Protein AF-A0A7J6AT06-F1 (afdb_monomer_lite)

Radius of gyration: 35.75 Å; chains: 1; bounding box: 72×93×118 Å

Organism: Ameiurus melas (NCBI:txid219545)

Sequence (332 aa):
MMDGKRSDSPEPSCVSMKSDRSMEHPNHFRDGASLFVHRPQKKKSNIIRNQLDSIFKELEHKVITLIRNELKRFRKLLSPDYPACTEREVQDEEDLHSVREGALKITLHVLKNMNHTDLANTLHNKLASVYQTELKSSLREKFKRIKEGISQHGSSALLNEIYTELYITEGWSGDVNTEHEVRQIETASRRPATQETPIKCNKLFKDKSIRRVLTKGVAGIGKTVSVQKFILDWAEGKANQDVTFMFPLPFRELNLTKQRNLSLMELLRHFFPEMRKLELLDCDSYTVVLIFDGLDECRLPLNFQKNERLCDVTESASVDVLLTNLIKGNLL

Secondary structure (DSSP, 8-state):
---------------------------------------SHHHHHHHHHHHHHHHHHHHHHHHHHHHHHHHHHHHHHHSTT--TT----S---GGGHHHHHHHHHHHHHHHHHTT-HHHHHHHHHHHHHHHHHHHHHHHHHHHSEEE-SSSTTPPEEEHHHHPPPP-EEPPP--S---S-HHHHHHHHHTS-GGG--EE-GGGTTSSTT---------TTSSHHHHHHHHHHHHHTTSS-TT-SEEEEEEHHHHTTSTTSEE-HHHHHHHH-GGGGGGGGS-GGG--EEEEEE-GGG--S---TTTSPP---TTS-EEHHHHHHHHHHTS--

Foldseek 3Di:
DDDDDDDDDDDDDDDDDDDDDDDDDDDDDDDDDDDDDDDPPVVVVVVVVVVVVVVVVVVVVVLCVLLVVLVVVLVLLLDPPRDLPDDPPPDPPPVCLVSNLVSLVVVLVVCVVVVNNVSSVSSQVSVLVSLLLVQLVVLLVVLQWDFDDDDPPGDIDGLVVPDDFAFDWDDDDPDPDPDDQVVVCVVVVPDDPVVTDTDGLLCQCVDVVDPDDDDDDDPPSCPVSSVSVNSNCCSVVNGDVLASEEAEDELVVLVVQQVFWFFLLRVSCVRCVSCVNVVSHDPVPGRYHYHYPDPVSHPAPLPLPPQDADQDSHDTGGSSNVVSNVVVVSPD

pLDDT: mean 77.28, std 18.93, range [30.61, 96.44]

Structure (mmCIF, N/CA/C/O backbone):
data_AF-A0A7J6AT06-F1
#
_entry.id   AF-A0A7J6AT06-F1
#
loop_
_atom_site.group_PDB
_atom_site.id
_atom_site.type_symbol
_atom_site.label_atom_id
_atom_site.label_alt_id
_atom_site.label_comp_id
_atom_site.label_asym_id
_atom_site.label_entity_id
_atom_site.label_seq_id
_atom_site.pdbx_PDB_ins_code
_atom_site.Cartn_x
_atom_site.Cartn_y
_atom_site.Cartn_z
_atom_site.occupancy
_atom_site.B_iso_or_equiv
_atom_site.auth_seq_id
_atom_site.auth_comp_id
_atom_site.auth_asym_id
_atom_site.auth_atom_id
_atom_site.pdbx_PDB_model_num
ATOM 1 N N . MET A 1 1 ? -17.666 -68.487 8.911 1.00 35.94 1 MET A N 1
ATOM 2 C CA . MET A 1 1 ? -17.494 -69.581 9.886 1.00 35.94 1 MET A CA 1
ATOM 3 C C . MET A 1 1 ? -17.307 -68.958 11.259 1.00 35.94 1 MET A C 1
ATOM 5 O O . MET A 1 1 ? -16.346 -68.222 11.398 1.00 35.94 1 MET A O 1
ATOM 9 N N . MET A 1 2 ? -18.267 -69.237 12.157 1.00 39.09 2 MET A N 1
ATOM 10 C CA . MET A 1 2 ? -18.217 -69.340 13.634 1.00 39.09 2 MET A CA 1
ATOM 11 C C . MET A 1 2 ? -17.590 -68.218 14.488 1.00 39.09 2 MET A C 1
ATOM 13 O O . MET A 1 2 ? -16.538 -67.701 14.153 1.00 39.09 2 MET A O 1
ATOM 17 N N . ASP A 1 3 ? -18.029 -67.930 15.715 1.00 36.19 3 ASP A N 1
ATOM 18 C CA . ASP A 1 3 ? -19.329 -67.917 16.412 1.00 36.19 3 ASP A CA 1
ATOM 19 C C . ASP A 1 3 ? -19.060 -67.431 17.857 1.00 36.19 3 ASP A C 1
ATOM 21 O O . ASP A 1 3 ? -17.998 -67.721 18.407 1.00 36.19 3 ASP A O 1
ATOM 25 N N . GLY A 1 4 ? -20.063 -66.809 18.491 1.00 36.72 4 GLY A N 1
ATOM 26 C CA . GLY A 1 4 ? -20.259 -66.766 19.957 1.00 36.72 4 GLY A CA 1
ATOM 27 C C . GLY A 1 4 ? -19.621 -65.610 20.757 1.00 36.72 4 GLY A C 1
ATOM 28 O O . GLY A 1 4 ? -18.517 -65.172 20.474 1.00 36.72 4 GLY A O 1
ATOM 29 N N . LYS A 1 5 ? -20.223 -65.086 21.837 1.00 40.94 5 LYS A N 1
ATOM 30 C CA . LYS A 1 5 ? -21.561 -65.235 22.456 1.00 40.94 5 LYS A CA 1
ATOM 31 C C . LYS A 1 5 ? -21.692 -64.163 23.572 1.00 40.94 5 LYS A C 1
ATOM 33 O O . LYS A 1 5 ? -20.693 -63.805 24.186 1.00 40.94 5 LYS A O 1
ATOM 38 N N . ARG A 1 6 ? -22.915 -63.671 23.829 1.00 39.53 6 ARG A N 1
ATOM 39 C CA . ARG A 1 6 ? -23.333 -62.775 24.945 1.00 39.53 6 ARG A CA 1
ATOM 40 C C . ARG A 1 6 ? -23.583 -63.531 26.265 1.00 39.53 6 ARG A C 1
ATOM 42 O O . ARG A 1 6 ? -23.924 -64.707 26.179 1.00 39.53 6 ARG A O 1
ATOM 49 N N . SER A 1 7 ? -23.574 -62.805 27.400 1.00 39.62 7 SER A N 1
ATOM 50 C CA . SER A 1 7 ? -24.658 -62.684 28.432 1.00 39.62 7 SER A CA 1
ATOM 51 C C . SER A 1 7 ? -24.082 -62.079 29.734 1.00 39.62 7 SER A C 1
ATOM 53 O O . SER A 1 7 ? -23.073 -62.580 30.219 1.00 39.62 7 SER A O 1
ATOM 55 N N . ASP A 1 8 ? -24.494 -60.890 30.181 1.00 38.06 8 ASP A N 1
ATOM 56 C CA . ASP A 1 8 ? -25.658 -60.514 31.025 1.00 38.06 8 ASP A CA 1
ATOM 57 C C . ASP A 1 8 ? -25.498 -60.737 32.547 1.00 38.06 8 ASP A C 1
ATOM 59 O O . ASP A 1 8 ? -25.200 -61.822 33.039 1.00 38.06 8 ASP A O 1
ATOM 63 N N . SER A 1 9 ? -25.709 -59.631 33.263 1.00 45.41 9 SER A N 1
ATOM 64 C CA . SER A 1 9 ? -25.700 -59.384 34.710 1.00 45.41 9 SER A CA 1
ATOM 65 C C . SER A 1 9 ? -26.996 -59.825 35.417 1.00 45.41 9 SER A C 1
ATOM 67 O O . SER A 1 9 ? -28.052 -59.761 34.790 1.00 45.41 9 SER A O 1
ATOM 69 N N . PRO A 1 10 ? -26.978 -60.170 36.723 1.00 46.84 10 PRO A N 1
ATOM 70 C CA . PRO A 1 10 ? -28.199 -60.420 37.487 1.00 46.84 10 PRO A CA 1
ATOM 71 C C . PRO A 1 10 ? -28.626 -59.232 38.374 1.00 46.84 10 PRO A C 1
ATOM 73 O O . PRO A 1 10 ? -27.799 -58.530 38.956 1.00 46.84 10 PRO A O 1
ATOM 76 N N . GLU A 1 11 ? -29.944 -59.064 38.491 1.00 39.25 11 GLU A N 1
ATOM 77 C CA . GLU A 1 11 ? -30.681 -58.145 39.377 1.00 39.25 11 GLU A CA 1
ATOM 78 C C . GLU A 1 11 ? -31.349 -58.945 40.548 1.00 39.25 11 GLU A C 1
ATOM 80 O O . GLU A 1 11 ? -31.113 -60.151 40.647 1.00 39.25 11 GLU A O 1
ATOM 85 N N . PRO A 1 12 ? -32.093 -58.340 41.504 1.00 46.75 12 PRO A N 1
ATOM 86 C CA . PRO A 1 12 ? -31.871 -58.481 42.948 1.00 46.75 12 PRO A CA 1
ATOM 87 C C . PRO A 1 12 ? -32.851 -59.429 43.676 1.00 46.75 12 PRO A C 1
ATOM 89 O O . PRO A 1 12 ? -33.927 -59.745 43.176 1.00 46.75 12 PRO A O 1
ATOM 92 N N . SER A 1 13 ? -32.528 -59.823 44.919 1.00 39.94 13 SER A N 1
ATOM 93 C CA . SER A 1 13 ? -33.450 -60.572 45.792 1.00 39.94 13 SER A CA 1
ATOM 94 C C . SER A 1 13 ? -33.992 -59.718 46.943 1.00 39.94 13 SER A C 1
ATOM 96 O O . SER A 1 13 ? -33.249 -59.301 47.833 1.00 39.94 13 SER A O 1
ATOM 98 N N . CYS A 1 14 ? -35.309 -59.521 46.955 1.00 36.59 14 CYS A N 1
ATOM 99 C CA . CYS A 1 14 ? -36.082 -59.044 48.096 1.00 36.59 14 CYS A CA 1
ATOM 100 C C . CYS A 1 14 ? -36.412 -60.212 49.036 1.00 36.59 14 CYS A C 1
ATOM 102 O O . CYS A 1 14 ? -36.985 -61.197 48.577 1.00 36.59 14 CYS A O 1
ATOM 104 N N . VAL A 1 15 ? -36.173 -60.074 50.345 1.00 37.75 15 VAL A N 1
ATOM 105 C CA . VAL A 1 15 ? -36.921 -60.829 51.367 1.00 37.75 15 VAL A CA 1
ATOM 106 C C . VAL A 1 15 ? -37.147 -59.945 52.598 1.00 37.75 15 VAL A C 1
ATOM 108 O O . VAL A 1 15 ? -36.206 -59.432 53.198 1.00 37.75 15 VAL A O 1
ATOM 111 N N . SER A 1 16 ? -38.419 -59.763 52.952 1.00 40.28 16 SER A N 1
ATOM 112 C CA . SER A 1 16 ? -38.902 -59.130 54.181 1.00 40.28 16 SER A CA 1
ATOM 113 C C . SER A 1 16 ? -38.943 -60.129 55.341 1.00 40.28 16 SER A C 1
ATOM 115 O O . SER A 1 16 ? -39.427 -61.242 55.156 1.00 40.28 16 SER A O 1
ATOM 117 N N . MET A 1 17 ? -38.590 -59.703 56.558 1.00 36.22 17 MET A N 1
ATOM 118 C CA . MET A 1 17 ? -39.076 -60.317 57.802 1.00 36.22 17 MET A CA 1
ATOM 119 C C . MET A 1 17 ? -39.365 -59.233 58.851 1.00 36.22 17 MET A C 1
ATOM 121 O O . MET A 1 17 ? -38.553 -58.342 59.081 1.00 36.22 17 MET A O 1
ATOM 125 N N . LYS A 1 18 ? -40.563 -59.307 59.443 1.00 37.84 18 LYS A N 1
ATOM 126 C CA . LYS A 1 18 ? -41.070 -58.464 60.537 1.00 37.84 18 LYS A CA 1
ATOM 127 C C . LYS A 1 18 ? -40.554 -58.957 61.895 1.00 37.84 18 LYS A C 1
ATOM 129 O O . LYS A 1 18 ? -40.443 -60.166 62.079 1.00 37.84 18 LYS A O 1
ATOM 134 N N . SER A 1 19 ? -40.432 -58.061 62.877 1.00 44.78 19 SER A N 1
ATOM 135 C CA . SER A 1 19 ? -40.688 -58.400 64.288 1.00 44.78 19 SER A CA 1
ATOM 136 C C . SER A 1 19 ? -41.053 -57.158 65.110 1.00 44.78 19 SER A C 1
ATOM 138 O O . SER A 1 19 ? -40.274 -56.209 65.173 1.00 44.78 19 SER A O 1
ATOM 140 N N . ASP A 1 20 ? -42.224 -57.204 65.748 1.00 43.41 20 ASP A N 1
ATOM 141 C CA . ASP A 1 20 ? -42.763 -56.219 66.693 1.00 43.41 20 ASP A CA 1
ATOM 142 C C . ASP A 1 20 ? -42.328 -56.528 68.139 1.00 43.41 20 ASP A C 1
ATOM 144 O O . ASP A 1 20 ? -42.335 -57.697 68.529 1.00 43.41 20 ASP A O 1
ATOM 148 N N . ARG A 1 21 ? -42.012 -55.481 68.925 1.00 38.31 21 ARG A N 1
ATOM 149 C CA . ARG A 1 21 ? -41.969 -55.344 70.414 1.00 38.31 21 ARG A CA 1
ATOM 150 C C . ARG A 1 21 ? -40.918 -54.272 70.746 1.00 38.31 21 ARG A C 1
ATOM 152 O O . ARG A 1 21 ? -39.840 -54.313 70.181 1.00 38.31 21 ARG A O 1
ATOM 159 N N . SER A 1 22 ? -41.071 -53.306 71.643 1.00 42.41 22 SER A N 1
ATOM 160 C CA . SER A 1 22 ? -42.076 -52.920 72.634 1.00 42.41 22 SER A CA 1
ATOM 161 C C . SER A 1 22 ? -41.753 -51.461 73.014 1.00 42.41 22 SER A C 1
ATOM 163 O O . SER A 1 22 ? -40.594 -51.057 72.949 1.00 42.41 22 SER A O 1
ATOM 165 N N . MET A 1 23 ? -42.764 -50.681 73.388 1.00 38.62 23 MET A N 1
ATOM 166 C CA . MET A 1 23 ? -42.655 -49.287 73.843 1.00 38.62 23 MET A CA 1
ATOM 167 C C . MET A 1 23 ? -41.947 -49.159 75.201 1.00 38.62 23 MET A C 1
ATOM 169 O O . MET A 1 23 ? -42.265 -49.929 76.100 1.00 38.62 23 MET A O 1
ATOM 173 N N . GLU A 1 24 ? -41.121 -48.119 75.371 1.00 39.97 24 GLU A N 1
ATOM 174 C CA . GLU A 1 24 ? -40.992 -47.348 76.622 1.00 39.97 24 GLU A CA 1
ATOM 175 C C . GLU A 1 24 ? -40.418 -45.937 76.338 1.00 39.97 24 GLU A C 1
ATOM 177 O O . GLU A 1 24 ? -39.466 -45.775 75.574 1.00 39.97 24 GLU A O 1
ATOM 182 N N . HIS A 1 25 ? -41.065 -44.904 76.898 1.00 43.62 25 HIS A N 1
ATOM 183 C CA . HIS A 1 25 ? -40.711 -43.475 76.795 1.00 43.62 25 HIS A CA 1
ATOM 184 C C . HIS A 1 25 ? -39.786 -43.029 77.970 1.00 43.62 25 HIS A C 1
ATOM 186 O O . HIS A 1 25 ? -39.298 -43.873 78.710 1.00 43.62 25 HIS A O 1
ATOM 192 N N . PRO A 1 26 ? -39.494 -41.727 78.176 1.00 46.03 26 PRO A N 1
ATOM 193 C CA . PRO A 1 26 ? -38.252 -41.065 77.787 1.00 46.03 26 PRO A CA 1
ATOM 194 C C . PRO A 1 26 ? -37.414 -40.607 79.000 1.00 46.03 26 PRO A C 1
ATOM 196 O O . PRO A 1 26 ? -37.945 -40.057 79.960 1.00 46.03 26 PRO A O 1
ATOM 199 N N . ASN A 1 27 ? -36.084 -40.686 78.926 1.00 34.28 27 ASN A N 1
ATOM 200 C CA . ASN A 1 27 ? -35.229 -40.053 79.937 1.00 34.28 27 ASN A CA 1
ATOM 201 C C . ASN A 1 27 ? -34.742 -38.683 79.453 1.00 34.28 27 ASN A C 1
ATOM 203 O O . ASN A 1 27 ? -33.843 -38.572 78.621 1.00 34.28 27 ASN A O 1
ATOM 207 N N . HIS A 1 28 ? -35.345 -37.630 80.004 1.00 44.84 28 HIS A N 1
ATOM 208 C CA . HIS A 1 28 ? -34.796 -36.278 79.992 1.00 44.84 28 HIS A CA 1
ATOM 209 C C . HIS A 1 28 ? -33.623 -36.200 80.979 1.00 44.84 28 HIS A C 1
ATOM 211 O O . HIS A 1 28 ? -33.847 -36.337 82.174 1.00 44.84 28 HIS A O 1
ATOM 217 N N . PHE A 1 29 ? -32.412 -35.889 80.507 1.00 30.61 29 PHE A N 1
ATOM 218 C CA . PHE A 1 29 ? -31.389 -35.191 81.296 1.00 30.61 29 PHE A CA 1
ATOM 219 C C . PHE A 1 29 ? -30.543 -34.283 80.391 1.00 30.61 29 PHE A C 1
ATOM 221 O O . PHE A 1 29 ? -30.324 -34.564 79.215 1.00 30.61 29 PHE A O 1
ATOM 228 N N . ARG A 1 30 ? -30.181 -33.131 80.954 1.00 39.44 30 ARG A N 1
ATOM 229 C CA . ARG A 1 30 ? -29.685 -31.904 80.318 1.00 39.44 30 ARG A CA 1
ATOM 230 C C . ARG A 1 30 ? -28.162 -31.904 80.112 1.00 39.44 30 ARG A C 1
ATOM 232 O O . ARG A 1 30 ? -27.437 -32.492 80.902 1.00 39.44 30 ARG A O 1
ATOM 239 N N . ASP A 1 31 ? -27.763 -31.108 79.118 1.00 39.81 31 ASP A N 1
ATOM 240 C CA . ASP A 1 31 ? -26.495 -30.392 78.894 1.00 39.81 31 ASP A CA 1
ATOM 241 C C . ASP A 1 31 ? -25.168 -31.156 78.725 1.00 39.81 31 ASP A C 1
ATOM 243 O O . ASP A 1 31 ? -24.509 -31.584 79.666 1.00 39.81 31 ASP A O 1
ATOM 247 N N . GLY A 1 32 ? -24.700 -31.143 77.472 1.00 30.80 32 GLY A N 1
ATOM 248 C CA . GLY A 1 32 ? -23.313 -31.350 77.069 1.00 30.80 32 GLY A CA 1
ATOM 249 C C . GLY A 1 32 ? -23.135 -30.905 75.615 1.00 30.80 32 GLY A C 1
ATOM 250 O O . GLY A 1 32 ? -23.623 -31.555 74.697 1.00 30.80 32 GLY A O 1
ATOM 251 N N . ALA A 1 33 ? -22.502 -29.750 75.414 1.00 46.53 33 ALA A N 1
ATOM 252 C CA . ALA A 1 33 ? -22.317 -29.091 74.124 1.00 46.53 33 ALA A CA 1
ATOM 253 C C . ALA A 1 33 ? -21.665 -29.996 73.057 1.00 46.53 33 ALA A C 1
ATOM 255 O O . ALA A 1 33 ? -20.610 -30.579 73.289 1.00 46.53 33 ALA A O 1
ATOM 256 N N . SER A 1 34 ? -22.240 -30.022 71.848 1.00 35.22 34 SER A N 1
ATOM 257 C CA . SER A 1 34 ? -21.590 -30.551 70.643 1.00 35.22 34 SER A CA 1
ATOM 258 C C . SER A 1 34 ? -21.801 -29.605 69.455 1.00 35.22 34 SER A C 1
ATOM 260 O O . SER A 1 34 ? -22.848 -29.556 68.814 1.00 35.22 34 SER A O 1
ATOM 262 N N . LEU A 1 35 ? -20.786 -28.759 69.287 1.00 37.94 35 LEU A N 1
ATOM 263 C CA . LEU A 1 35 ? -20.132 -28.309 68.057 1.00 37.94 35 LEU A CA 1
ATOM 264 C C . LEU A 1 35 ? -20.909 -28.394 66.724 1.00 37.94 35 LEU A C 1
ATOM 266 O O . LEU A 1 35 ? -21.023 -29.432 66.083 1.00 37.94 35 LEU A O 1
ATOM 270 N N . PHE A 1 36 ? -21.300 -27.201 66.266 1.00 46.91 36 PHE A N 1
ATOM 271 C CA . PHE A 1 36 ? -21.207 -26.686 64.895 1.00 46.91 36 PHE A CA 1
ATOM 272 C C . PHE A 1 36 ? -21.102 -27.697 63.741 1.00 46.91 36 PHE A C 1
ATOM 274 O O . PHE A 1 36 ? -20.010 -28.057 63.308 1.00 46.91 36 PHE A O 1
ATOM 281 N N . VAL A 1 37 ? -22.226 -27.920 63.060 1.00 45.53 37 VAL A N 1
ATOM 282 C CA . VAL A 1 37 ? -22.217 -28.146 61.608 1.00 45.53 37 VAL A CA 1
ATOM 283 C C . VAL A 1 37 ? -23.275 -27.260 60.966 1.00 45.53 37 VAL A C 1
ATOM 285 O O . VAL A 1 37 ? -24.388 -27.700 60.709 1.00 45.53 37 VAL A O 1
ATOM 288 N N . HIS A 1 38 ? -22.936 -26.001 60.666 1.00 46.91 38 HIS A N 1
ATOM 289 C CA . HIS A 1 38 ? -23.672 -25.211 59.672 1.00 46.91 38 HIS A CA 1
ATOM 290 C C . HIS A 1 38 ? -22.756 -24.256 58.873 1.00 46.91 38 HIS A C 1
ATOM 292 O O . HIS A 1 38 ? -22.337 -23.204 59.342 1.00 46.91 38 HIS A O 1
ATOM 298 N N . ARG A 1 39 ? -22.533 -24.649 57.606 1.00 55.19 39 ARG A N 1
ATOM 299 C CA . ARG A 1 39 ? -22.176 -23.864 56.398 1.00 55.19 39 ARG A CA 1
ATOM 300 C C . ARG A 1 39 ? -20.877 -23.022 56.374 1.00 55.19 39 ARG A C 1
ATOM 302 O O . ARG A 1 39 ? -20.923 -21.823 56.641 1.00 55.19 39 ARG A O 1
ATOM 309 N N . PRO A 1 40 ? -19.795 -23.547 55.757 1.00 49.38 40 PRO A N 1
ATOM 310 C CA . PRO A 1 40 ? -18.699 -22.727 55.220 1.00 49.38 40 PRO A CA 1
ATOM 311 C C . PRO A 1 40 ? -18.896 -22.294 53.749 1.00 49.38 40 PRO A C 1
ATOM 313 O O . PRO A 1 40 ? -18.324 -21.291 53.325 1.00 49.38 40 PRO A O 1
ATOM 316 N N . GLN A 1 41 ? -19.713 -22.997 52.950 1.00 52.44 41 GLN A N 1
ATOM 317 C CA . GLN A 1 41 ? -19.786 -22.747 51.496 1.00 52.44 41 GLN A CA 1
ATOM 318 C C . GLN A 1 41 ? -20.491 -21.431 51.105 1.00 52.44 41 GLN A C 1
ATOM 320 O O . GLN A 1 41 ? -19.993 -20.721 50.236 1.00 52.44 41 GLN A O 1
ATOM 325 N N . LYS A 1 42 ? -21.592 -21.042 51.773 1.00 52.66 42 LYS A N 1
ATOM 326 C CA . LYS A 1 42 ? -22.335 -19.803 51.438 1.00 52.66 42 LYS A CA 1
ATOM 327 C C . LYS A 1 42 ? -21.590 -18.504 51.790 1.00 52.66 42 LYS A C 1
ATOM 329 O O . LYS A 1 42 ? -21.816 -17.481 51.153 1.00 52.66 42 LYS A O 1
ATOM 334 N N . LYS A 1 43 ? -20.712 -18.516 52.803 1.00 54.31 43 LYS A N 1
ATOM 335 C CA . LYS A 1 43 ? -19.929 -17.325 53.190 1.00 54.31 43 LYS A CA 1
ATOM 336 C C . LYS A 1 43 ? -18.769 -17.074 52.225 1.00 54.31 43 LYS A C 1
ATOM 338 O O . LYS A 1 43 ? -18.620 -15.947 51.769 1.00 54.31 43 LYS A O 1
ATOM 343 N N . LYS A 1 44 ? -18.015 -18.115 51.838 1.00 56.25 44 LYS A N 1
ATOM 344 C CA . LYS A 1 44 ? -16.972 -17.995 50.800 1.00 56.25 44 LYS A CA 1
ATOM 345 C C . LYS A 1 44 ? -17.553 -17.556 49.451 1.00 56.25 44 LYS A C 1
ATOM 347 O O . LYS A 1 44 ? -16.980 -16.677 48.820 1.00 56.25 44 LYS A O 1
ATOM 352 N N . SER A 1 45 ? -18.713 -18.087 49.045 1.00 60.72 45 SER A N 1
ATOM 353 C CA . SER A 1 45 ? -19.351 -17.692 47.779 1.00 60.72 45 SER A CA 1
ATOM 354 C C . SER A 1 45 ? -19.793 -16.227 47.753 1.00 60.72 45 SER A C 1
ATOM 356 O O . SER A 1 45 ? -19.709 -15.587 46.713 1.00 60.72 45 SER A O 1
ATOM 358 N N . ASN A 1 46 ? -20.258 -15.685 48.884 1.00 63.75 46 ASN A N 1
ATOM 359 C CA . ASN A 1 46 ? -20.679 -14.285 48.966 1.00 63.75 46 ASN A CA 1
ATOM 360 C C . ASN A 1 46 ? -19.486 -13.321 48.992 1.00 63.75 46 ASN A C 1
ATOM 362 O O . ASN A 1 46 ? -19.574 -12.250 48.408 1.00 63.75 46 ASN A O 1
ATOM 366 N N . ILE A 1 47 ? -18.365 -13.707 49.610 1.00 67.81 47 ILE A N 1
ATOM 367 C CA . ILE A 1 47 ? -17.131 -12.905 49.598 1.00 67.81 47 ILE A CA 1
ATOM 368 C C . ILE A 1 47 ? -16.563 -12.822 48.176 1.00 67.81 47 ILE A C 1
ATOM 370 O O 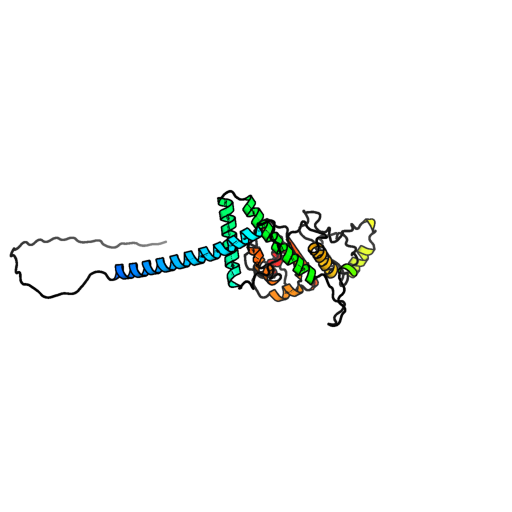. ILE A 1 47 ? -16.260 -11.729 47.712 1.00 67.81 47 ILE A O 1
ATOM 374 N N . ILE A 1 48 ? -16.504 -13.951 47.461 1.00 74.44 48 ILE A N 1
ATOM 375 C CA . ILE A 1 48 ? -16.047 -13.989 46.064 1.00 74.44 48 ILE A CA 1
ATOM 376 C C . ILE A 1 48 ? -16.986 -13.175 45.163 1.00 74.44 48 ILE A C 1
ATOM 378 O O . ILE A 1 48 ? -16.508 -12.420 44.325 1.00 74.44 48 ILE A O 1
ATOM 382 N N . ARG A 1 49 ? -18.311 -13.270 45.358 1.00 73.56 49 ARG A N 1
ATOM 383 C CA . ARG A 1 49 ? -19.296 -12.493 44.585 1.00 73.56 49 ARG A CA 1
ATOM 384 C C . ARG A 1 49 ? -19.161 -10.986 44.829 1.00 73.56 49 ARG A C 1
ATOM 386 O O . ARG A 1 49 ? -19.055 -10.238 43.871 1.00 73.56 49 ARG A O 1
ATOM 393 N N . ASN A 1 50 ? -19.049 -10.555 46.087 1.00 78.50 50 ASN A N 1
ATOM 394 C CA . ASN A 1 50 ? -18.870 -9.139 46.429 1.00 78.50 50 ASN A CA 1
ATOM 395 C C . ASN A 1 50 ? -17.530 -8.578 45.922 1.00 78.50 50 ASN A C 1
ATOM 397 O O . ASN A 1 50 ? -17.453 -7.419 45.518 1.00 78.50 50 ASN A O 1
ATOM 401 N N . GLN A 1 51 ? -16.471 -9.394 45.942 1.00 86.50 51 GLN A N 1
ATOM 402 C CA . GLN A 1 51 ? -15.172 -9.027 45.382 1.00 86.50 51 GLN A CA 1
ATOM 403 C C . GLN A 1 51 ? -15.248 -8.893 43.855 1.00 86.50 51 GLN A C 1
ATOM 405 O O . GLN A 1 51 ? -14.713 -7.938 43.300 1.00 86.50 51 GLN A O 1
ATOM 410 N N . LEU A 1 52 ? -15.952 -9.807 43.185 1.00 90.88 52 LEU A N 1
ATOM 411 C CA . LEU A 1 52 ? -16.170 -9.766 41.741 1.00 90.88 52 LEU A CA 1
ATOM 412 C C . LEU A 1 52 ? -17.007 -8.544 41.334 1.00 90.88 52 LEU A C 1
ATOM 414 O O . LEU A 1 52 ? -16.610 -7.823 40.425 1.00 90.88 52 LEU A O 1
ATOM 418 N N . ASP A 1 53 ? -18.078 -8.232 42.067 1.00 91.81 53 ASP A N 1
ATOM 419 C CA . ASP A 1 53 ? -18.896 -7.033 41.837 1.00 91.81 53 ASP A CA 1
ATOM 420 C C . ASP A 1 53 ? -18.080 -5.740 42.011 1.00 91.81 53 ASP A C 1
ATOM 422 O O . ASP A 1 53 ? -18.252 -4.782 41.258 1.00 91.81 53 ASP A O 1
ATOM 426 N N . SER A 1 54 ? -17.163 -5.702 42.986 1.00 92.31 54 SER A N 1
ATOM 427 C CA . SER A 1 54 ? -16.257 -4.562 43.176 1.00 92.31 54 SER A CA 1
ATOM 428 C C . SER A 1 54 ? -15.286 -4.404 42.006 1.00 92.31 54 SER A C 1
ATOM 430 O O . SER A 1 54 ? -15.069 -3.285 41.544 1.00 92.31 54 SER A O 1
ATOM 432 N N . ILE A 1 55 ? -14.722 -5.512 41.513 1.00 93.88 55 ILE A N 1
ATOM 433 C CA . ILE A 1 55 ? -13.805 -5.512 40.366 1.00 93.88 55 ILE A CA 1
ATOM 434 C C . ILE A 1 55 ? -14.534 -5.047 39.103 1.00 93.88 55 ILE A C 1
ATOM 436 O O . ILE A 1 55 ? -14.020 -4.195 38.383 1.00 93.88 55 ILE A O 1
ATOM 440 N N . PHE A 1 56 ? -15.739 -5.559 38.840 1.00 94.69 56 PHE A N 1
ATOM 441 C CA . PHE A 1 56 ? -16.510 -5.168 37.659 1.00 94.69 56 PHE A CA 1
ATOM 442 C C . PHE A 1 56 ? -16.948 -3.703 37.709 1.00 94.69 56 PHE A C 1
ATOM 444 O O . PHE A 1 56 ? -16.859 -3.029 36.690 1.00 94.69 56 PHE A O 1
ATOM 451 N N . LYS A 1 57 ? -17.307 -3.163 38.880 1.00 94.62 57 LYS A N 1
ATOM 452 C CA . LYS A 1 57 ? -17.567 -1.719 39.027 1.00 94.62 57 LYS A CA 1
ATOM 453 C C . LYS A 1 57 ? -16.342 -0.866 38.701 1.00 94.62 57 LYS A C 1
ATOM 455 O O . LYS A 1 57 ? -16.466 0.160 38.033 1.00 94.62 57 LYS A O 1
ATOM 460 N N . GLU A 1 58 ? -15.158 -1.270 39.165 1.00 95.19 58 GLU A N 1
ATOM 461 C CA . GLU A 1 58 ? -13.915 -0.567 38.834 1.00 95.19 58 GLU A CA 1
ATOM 462 C C . GLU A 1 58 ? -13.601 -0.673 37.333 1.00 95.19 58 GLU A C 1
ATOM 464 O O . GLU A 1 58 ? -13.249 0.324 36.697 1.00 95.19 58 GLU A O 1
ATOM 469 N N . LEU A 1 59 ? -13.777 -1.862 36.751 1.00 93.81 59 LEU A N 1
ATOM 470 C CA . LEU A 1 59 ? -13.577 -2.113 35.327 1.00 93.81 59 LEU A CA 1
ATOM 471 C C . LEU A 1 59 ? -14.529 -1.274 34.467 1.00 93.81 59 LEU A C 1
ATOM 473 O O . LEU A 1 59 ? -14.070 -0.600 33.548 1.00 93.81 59 LEU A O 1
ATOM 477 N N . GLU A 1 60 ? -15.824 -1.257 34.787 1.00 94.38 60 GLU A N 1
ATOM 478 C CA . GLU A 1 60 ? -16.830 -0.425 34.120 1.00 94.38 60 GLU A CA 1
ATOM 479 C C . GLU A 1 60 ? -16.420 1.045 34.145 1.00 94.38 60 GLU A C 1
ATOM 481 O O . GLU A 1 60 ? -16.413 1.708 33.107 1.00 94.38 60 GLU A O 1
ATOM 486 N N . HIS A 1 61 ? -16.012 1.554 35.309 1.00 94.25 61 HIS A N 1
ATOM 487 C CA . HIS A 1 61 ? -15.579 2.940 35.439 1.00 94.25 61 HIS A CA 1
ATOM 488 C C . HIS A 1 61 ? -14.362 3.259 34.554 1.00 94.25 61 HIS A C 1
ATOM 490 O O . HIS A 1 61 ? -14.340 4.296 33.876 1.00 94.25 61 HIS A O 1
ATOM 496 N N . LYS A 1 62 ? -13.368 2.361 34.512 1.00 92.06 62 LYS A N 1
ATOM 497 C CA . LYS A 1 62 ? -12.177 2.508 33.661 1.00 92.06 62 LYS A CA 1
ATOM 498 C C . LYS A 1 62 ? -12.532 2.453 32.175 1.00 92.06 62 LYS A C 1
ATOM 500 O O . LYS A 1 62 ? -12.137 3.351 31.434 1.00 92.06 62 LYS A O 1
ATOM 505 N N . VAL A 1 63 ? -13.329 1.473 31.747 1.00 92.06 63 VAL A N 1
ATOM 506 C CA . VAL A 1 63 ? -13.773 1.329 30.349 1.00 92.06 63 VAL A CA 1
ATOM 507 C C . VAL A 1 63 ? -14.579 2.547 29.904 1.00 92.06 63 VAL A C 1
ATOM 509 O O . VAL A 1 63 ? -14.284 3.124 28.859 1.00 92.06 63 VAL A O 1
ATOM 512 N N . ILE A 1 64 ? -15.540 3.005 30.713 1.00 92.69 64 ILE A N 1
ATOM 513 C CA . ILE A 1 64 ? -16.329 4.210 30.419 1.00 92.69 64 ILE A CA 1
ATOM 514 C C . ILE A 1 64 ? -15.412 5.422 30.244 1.00 92.69 64 ILE A C 1
ATOM 516 O O . ILE A 1 64 ? -15.633 6.233 29.347 1.00 92.69 64 ILE A O 1
ATOM 520 N N . THR A 1 65 ? -14.383 5.560 31.080 1.00 91.62 65 THR A N 1
ATOM 521 C CA . THR A 1 65 ? -13.434 6.677 30.996 1.00 91.62 65 THR A CA 1
ATOM 522 C C . THR A 1 65 ? -12.598 6.619 29.717 1.00 91.62 65 THR A C 1
ATOM 524 O O . THR A 1 65 ? -12.497 7.632 29.023 1.00 91.62 65 THR A O 1
ATOM 527 N N . LEU A 1 66 ? -12.072 5.443 29.359 1.00 90.31 66 LEU A N 1
ATOM 528 C CA . LEU A 1 66 ? -11.312 5.231 28.122 1.00 90.31 66 LEU A CA 1
ATOM 529 C C . LEU A 1 66 ? -12.156 5.541 26.881 1.00 90.31 66 LEU A C 1
ATOM 531 O O . LEU A 1 66 ? -11.780 6.384 26.067 1.00 90.31 66 LEU A O 1
ATOM 535 N N . ILE A 1 67 ? -13.344 4.938 26.779 1.00 90.62 67 ILE A N 1
ATOM 536 C CA . ILE A 1 67 ? -14.251 5.157 25.646 1.00 90.62 67 ILE A CA 1
ATOM 537 C C . ILE A 1 67 ? -14.694 6.620 25.577 1.00 90.62 67 ILE A C 1
ATOM 539 O O . ILE A 1 67 ? -14.731 7.203 24.497 1.00 90.62 67 ILE A O 1
ATOM 543 N N . ARG A 1 68 ? -14.981 7.266 26.714 1.00 92.12 68 ARG A N 1
ATOM 544 C CA . ARG A 1 68 ? -15.350 8.689 26.745 1.00 92.12 68 ARG A CA 1
ATOM 545 C C . ARG A 1 68 ? -14.235 9.586 26.205 1.00 92.12 68 ARG A C 1
ATOM 547 O O . ARG A 1 68 ? -14.542 10.583 25.553 1.00 92.12 68 ARG A O 1
ATOM 554 N N . ASN A 1 69 ? -12.971 9.266 26.472 1.00 89.00 69 ASN A N 1
ATOM 555 C CA . ASN A 1 69 ? -11.838 10.023 25.942 1.00 89.00 69 ASN A CA 1
ATOM 556 C C . ASN A 1 69 ? -11.715 9.859 24.421 1.00 89.00 69 ASN A C 1
ATOM 558 O O . ASN A 1 69 ? -11.605 10.863 23.715 1.00 89.00 69 ASN A O 1
ATOM 562 N N . GLU A 1 70 ? -11.843 8.637 23.902 1.00 89.00 70 GLU A N 1
ATOM 563 C CA . GLU A 1 70 ? -11.812 8.394 22.453 1.00 89.00 70 GLU A CA 1
ATOM 564 C C . GLU A 1 70 ? -13.030 9.000 21.731 1.00 89.00 70 GLU A C 1
ATOM 566 O O . GLU A 1 70 ? -12.881 9.631 20.689 1.00 89.00 70 GLU A O 1
ATOM 571 N N . LEU A 1 71 ? -14.229 8.957 22.321 1.00 91.44 71 LEU A N 1
ATOM 572 C CA . LEU A 1 71 ? -15.411 9.632 21.766 1.00 91.44 71 LEU A CA 1
ATOM 573 C C . LEU A 1 71 ? -15.229 11.153 21.671 1.00 91.44 71 LEU A C 1
ATOM 575 O O . LEU A 1 71 ? -15.669 11.770 20.699 1.00 91.44 71 LEU A O 1
ATOM 579 N N . LYS A 1 72 ? -14.561 11.778 22.653 1.00 90.38 72 LYS A N 1
ATOM 580 C CA . LYS A 1 72 ? -14.203 13.204 22.569 1.00 90.38 72 LYS A CA 1
ATOM 581 C C . LYS A 1 72 ? -13.266 13.465 21.388 1.00 90.38 72 LYS A C 1
ATOM 583 O O . LYS A 1 72 ? -13.468 14.455 20.689 1.00 90.38 72 LYS A O 1
ATOM 588 N N . ARG A 1 73 ? -12.293 12.582 21.136 1.00 87.00 73 ARG A N 1
ATOM 589 C CA . ARG A 1 73 ? -11.396 12.663 19.970 1.00 87.00 73 ARG A CA 1
ATOM 590 C C . ARG A 1 73 ? -12.153 12.508 18.653 1.00 87.00 73 ARG A C 1
ATOM 592 O O . ARG A 1 73 ? -12.025 13.366 17.786 1.00 87.00 73 ARG A O 1
ATOM 599 N N . PHE A 1 74 ? -13.009 11.496 18.517 1.00 88.69 74 PHE A N 1
ATOM 600 C CA . PHE A 1 74 ? -13.825 11.314 17.310 1.00 88.69 74 PHE A CA 1
ATOM 601 C C . PHE A 1 74 ? -14.748 12.509 17.057 1.00 88.69 74 PHE A C 1
ATOM 603 O O . PHE A 1 74 ? -14.876 12.969 15.923 1.00 88.69 74 PHE A O 1
ATOM 610 N N . ARG A 1 75 ? -15.331 13.083 18.116 1.00 89.44 75 ARG A N 1
ATOM 611 C CA . ARG A 1 75 ? -16.123 14.313 18.014 1.00 89.44 75 ARG A CA 1
ATOM 612 C C . ARG A 1 75 ? -15.288 15.504 17.537 1.00 89.44 75 ARG A C 1
ATOM 614 O O . ARG A 1 75 ? -15.774 16.253 16.695 1.00 89.44 75 ARG A O 1
ATOM 621 N N . LYS A 1 76 ? -14.060 15.683 18.045 1.00 87.19 76 LYS A N 1
ATOM 622 C CA . LYS A 1 76 ? -13.132 16.716 17.546 1.00 87.19 76 LYS A CA 1
ATOM 623 C C . LYS A 1 76 ? -12.855 16.515 16.051 1.00 87.19 76 LYS A C 1
ATOM 625 O O . LYS A 1 76 ? -12.997 17.462 15.291 1.00 87.19 76 LYS A O 1
ATOM 630 N N . LEU A 1 77 ? -12.548 15.286 15.627 1.00 83.50 77 LEU A N 1
ATOM 631 C CA . LEU A 1 77 ? -12.246 14.944 14.230 1.00 83.50 77 LEU A CA 1
ATOM 632 C C . LEU A 1 77 ? -13.405 15.280 13.273 1.00 83.50 77 LEU A C 1
ATOM 634 O O . LEU A 1 77 ? -13.197 15.745 12.150 1.00 83.50 77 LEU A O 1
ATOM 638 N N . LEU A 1 78 ? -14.640 15.052 13.723 1.00 85.56 78 LEU A N 1
ATOM 639 C CA . LEU A 1 78 ? -15.859 15.366 12.977 1.00 85.56 78 LEU A CA 1
ATOM 640 C C . LEU A 1 78 ? -16.139 16.874 12.871 1.00 85.56 78 LEU A C 1
ATOM 642 O O . LEU A 1 78 ? -16.911 17.269 12.000 1.00 85.56 78 LEU A O 1
ATOM 646 N N . SER A 1 79 ? -15.509 17.711 13.701 1.00 83.56 79 SER A N 1
ATOM 647 C CA . SER A 1 79 ? -15.689 19.164 13.662 1.00 83.56 79 SER A CA 1
ATOM 648 C C . SER A 1 79 ? -15.172 19.764 12.340 1.00 83.56 79 SER A C 1
ATOM 650 O O . SER A 1 79 ? -14.132 19.317 11.841 1.00 83.56 79 SER A O 1
ATOM 652 N N . PRO A 1 80 ? -15.849 20.775 11.762 1.00 67.75 80 PRO A N 1
ATOM 653 C CA . PRO A 1 80 ? -15.380 21.475 10.561 1.00 67.75 80 PRO A CA 1
ATOM 654 C C . PRO A 1 80 ? -14.053 22.218 10.774 1.00 67.75 80 PRO A C 1
ATOM 656 O O . PRO A 1 80 ? -13.224 22.254 9.871 1.00 67.75 80 PRO A O 1
ATOM 659 N N . ASP A 1 81 ? -13.841 22.751 11.982 1.00 63.78 81 ASP A N 1
ATOM 660 C CA . ASP A 1 81 ? -12.717 23.640 12.313 1.00 63.78 81 ASP A CA 1
ATOM 661 C C . ASP A 1 81 ? -11.483 22.906 12.865 1.00 63.78 81 ASP A C 1
ATOM 663 O O . ASP A 1 81 ? -10.524 23.543 13.300 1.00 63.78 81 ASP A O 1
ATOM 667 N N . TYR A 1 82 ? -11.496 21.569 12.913 1.00 60.47 82 TYR A N 1
ATOM 668 C CA . TYR A 1 82 ? -10.362 20.805 13.433 1.00 60.47 82 TYR A CA 1
ATOM 669 C C . TYR A 1 82 ? -9.284 20.688 12.348 1.00 60.47 82 TYR A C 1
ATOM 671 O O . TYR A 1 82 ? -9.532 20.045 11.321 1.00 60.47 82 TYR A O 1
ATOM 679 N N . PRO A 1 83 ? -8.084 21.272 12.531 1.00 57.88 83 PRO A N 1
ATOM 680 C CA . PRO A 1 83 ? -7.013 21.094 11.570 1.00 57.88 83 PRO A CA 1
ATOM 681 C C . PRO A 1 83 ? -6.634 19.618 11.603 1.00 57.88 83 PRO A C 1
ATOM 683 O O . PRO A 1 83 ? -6.177 19.113 12.627 1.00 57.88 83 PRO A O 1
ATOM 686 N N . ALA A 1 84 ? -6.802 18.922 10.479 1.00 53.69 84 ALA A N 1
ATOM 687 C CA . ALA A 1 84 ? -6.536 17.488 10.345 1.00 53.69 84 ALA A CA 1
ATOM 688 C C . ALA A 1 84 ? -5.080 17.075 10.686 1.00 53.69 84 ALA A C 1
ATOM 690 O O . ALA A 1 84 ? -4.747 15.897 10.599 1.00 53.69 84 ALA 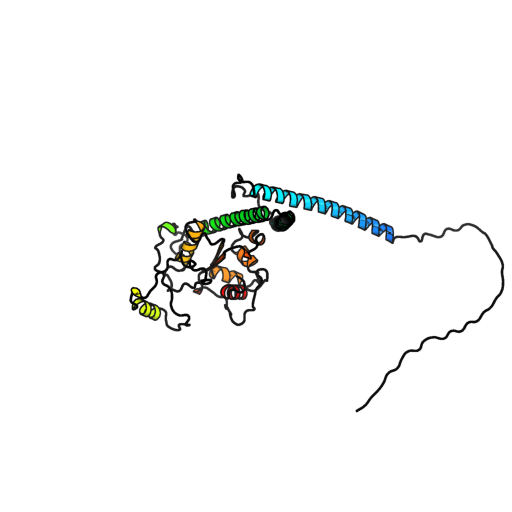A O 1
ATOM 691 N N . CYS A 1 85 ? -4.208 18.024 11.060 1.00 49.34 85 CYS A N 1
ATOM 692 C CA . CYS A 1 85 ? -2.776 17.830 11.273 1.00 49.34 85 CYS A CA 1
ATOM 693 C C . CYS A 1 85 ? -2.161 18.582 12.476 1.00 49.34 85 CYS A C 1
ATOM 695 O O . CYS A 1 85 ? -0.936 18.662 12.546 1.00 49.34 85 CYS A O 1
ATOM 697 N N . THR A 1 86 ? -2.921 19.165 13.414 1.00 44.91 86 THR A N 1
ATOM 698 C CA . THR A 1 86 ? -2.288 19.952 14.508 1.00 44.91 86 THR A CA 1
ATOM 699 C C . THR A 1 86 ? -1.918 19.186 15.765 1.00 44.91 86 THR A C 1
ATOM 701 O O . THR A 1 86 ? -1.244 19.743 16.625 1.00 44.91 86 THR A O 1
ATOM 704 N N . GLU A 1 87 ? -2.257 17.913 15.886 1.00 42.53 87 GLU A N 1
ATOM 705 C CA . GLU A 1 87 ? -1.922 17.162 17.088 1.00 42.53 87 GLU A CA 1
ATOM 706 C C . GLU A 1 87 ? -1.037 15.967 16.721 1.00 42.53 87 GLU A C 1
ATOM 708 O O . GLU A 1 87 ? -1.498 14.848 16.520 1.00 42.53 87 GLU A O 1
ATOM 713 N N . ARG A 1 88 ? 0.287 16.191 16.780 1.00 45.00 88 ARG A N 1
ATOM 714 C CA . ARG A 1 88 ? 1.174 15.212 17.430 1.00 45.00 88 ARG A CA 1
ATOM 715 C C . ARG A 1 88 ? 0.719 15.111 18.892 1.00 45.00 88 ARG A C 1
ATOM 717 O O . ARG A 1 88 ? 1.394 15.605 19.789 1.00 45.00 88 ARG A O 1
ATOM 724 N N . GLU A 1 89 ? -0.490 14.599 19.122 1.00 44.69 89 GLU A N 1
ATOM 725 C CA . GLU A 1 89 ? -1.005 14.315 20.452 1.00 44.69 89 GLU A CA 1
ATOM 726 C C . GLU A 1 89 ? -0.100 13.204 20.982 1.00 44.69 89 GLU A C 1
ATOM 728 O O . GLU A 1 89 ? -0.175 12.065 20.535 1.00 44.69 89 GLU A O 1
ATOM 733 N N . VAL A 1 90 ? 0.851 13.636 21.814 1.00 43.00 90 VAL A N 1
ATOM 734 C CA . VAL A 1 90 ? 1.575 12.900 22.850 1.00 43.00 90 VAL A CA 1
ATOM 735 C C . VAL A 1 90 ? 1.728 11.422 22.533 1.00 43.00 90 VAL A C 1
ATOM 737 O O . VAL A 1 90 ? 0.813 10.659 22.810 1.00 43.00 90 VAL A O 1
ATOM 740 N N . GLN A 1 91 ? 2.896 11.070 21.979 1.00 42.59 91 GLN A N 1
ATOM 741 C CA . GLN A 1 91 ? 3.608 9.823 22.266 1.00 42.59 91 GLN A CA 1
ATOM 742 C C . GLN A 1 91 ? 2.631 8.704 22.652 1.00 42.59 91 GLN A C 1
ATOM 744 O O . GLN A 1 91 ? 2.505 8.407 23.835 1.00 42.59 91 GLN A O 1
ATOM 749 N N . ASP A 1 92 ? 1.845 8.218 21.673 1.00 47.62 92 ASP A N 1
ATOM 750 C CA . ASP A 1 92 ? 0.874 7.138 21.887 1.00 47.62 92 ASP A CA 1
ATOM 751 C C . ASP A 1 92 ? 1.696 6.001 22.537 1.00 47.62 92 ASP A C 1
ATOM 753 O O . ASP A 1 92 ? 2.510 5.364 21.862 1.00 47.62 92 ASP A O 1
ATOM 757 N N . GLU A 1 93 ? 1.568 5.814 23.859 1.00 55.56 93 GLU A N 1
ATOM 758 C CA . GLU A 1 93 ? 2.031 4.606 24.540 1.00 55.56 93 GLU A CA 1
ATOM 759 C C . GLU A 1 93 ? 1.464 3.451 23.712 1.00 55.56 93 GLU A C 1
ATOM 761 O O . GLU A 1 93 ? 0.268 3.458 23.397 1.00 55.56 93 GLU A O 1
ATOM 766 N N . GLU A 1 94 ? 2.308 2.506 23.280 1.00 54.44 94 GLU A N 1
ATOM 767 C CA . GLU A 1 94 ? 1.892 1.416 22.379 1.00 54.44 94 GLU A CA 1
ATOM 768 C C . GLU A 1 94 ? 0.628 0.691 22.895 1.00 54.44 94 GLU A C 1
ATOM 770 O O . GLU A 1 94 ? -0.180 0.199 22.104 1.00 54.44 94 GLU A O 1
ATOM 775 N N . ASP A 1 95 ? 0.401 0.748 24.210 1.00 59.41 95 ASP A N 1
ATOM 776 C CA . ASP A 1 95 ? -0.742 0.211 24.942 1.00 59.41 95 ASP A CA 1
ATOM 777 C C . ASP A 1 95 ? -2.108 0.815 24.554 1.00 59.41 95 ASP A C 1
ATOM 779 O O . ASP A 1 95 ? -3.126 0.122 24.639 1.00 59.41 95 ASP A O 1
ATOM 783 N N . LEU A 1 96 ? -2.184 2.069 24.083 1.00 68.62 96 LEU A N 1
ATOM 784 C CA . LEU A 1 96 ? -3.474 2.734 23.821 1.00 68.62 96 LEU A CA 1
ATOM 785 C C . LEU A 1 96 ? -3.984 2.572 22.376 1.00 68.62 96 LEU A C 1
ATOM 787 O O . LEU A 1 96 ? -5.143 2.882 22.088 1.00 68.62 96 LEU A O 1
ATOM 791 N N . HIS A 1 97 ? -3.164 2.045 21.462 1.00 72.62 97 HIS A N 1
ATOM 792 C CA . HIS A 1 97 ? -3.579 1.808 20.073 1.00 72.62 97 HIS A CA 1
ATOM 793 C C . HIS A 1 97 ? -4.769 0.843 19.987 1.00 72.62 97 HIS A C 1
ATOM 795 O O . HIS A 1 97 ? -5.785 1.146 19.361 1.00 72.62 97 HIS A O 1
ATOM 801 N N . SER A 1 98 ? -4.657 -0.291 20.685 1.00 75.88 98 SER A N 1
ATOM 802 C CA . SER A 1 98 ? -5.703 -1.318 20.752 1.00 75.88 98 SER A CA 1
ATOM 803 C C . SER A 1 98 ? -7.016 -0.770 21.330 1.00 75.88 98 SER A C 1
ATOM 805 O O . SER A 1 98 ? -8.108 -1.111 20.871 1.00 75.88 98 SER A O 1
ATOM 807 N N . VAL A 1 99 ? -6.920 0.149 22.297 1.00 83.12 99 VAL A N 1
ATOM 808 C CA . VAL A 1 99 ? -8.076 0.810 22.914 1.00 83.12 99 VAL A CA 1
ATOM 809 C C . VAL A 1 99 ? -8.778 1.727 21.917 1.00 83.12 99 VAL A C 1
ATOM 811 O O . VAL A 1 99 ? -10.005 1.675 21.808 1.00 83.12 99 VAL A O 1
ATOM 814 N N . ARG A 1 100 ? -8.024 2.537 21.161 1.00 83.19 100 ARG A N 1
ATOM 815 C CA . ARG A 1 100 ? -8.584 3.405 20.112 1.00 83.19 100 ARG A CA 1
ATOM 816 C C . ARG A 1 100 ? -9.296 2.584 19.037 1.00 83.19 100 ARG A C 1
ATOM 818 O O . ARG A 1 100 ? -10.370 2.978 18.582 1.00 83.19 100 ARG A O 1
ATOM 825 N N . GLU A 1 101 ? -8.747 1.426 18.682 1.00 79.88 101 GLU A N 1
ATOM 826 C CA . GLU A 1 101 ? -9.370 0.498 17.740 1.00 79.88 101 GLU A CA 1
ATOM 827 C C . GLU A 1 101 ? -10.680 -0.093 18.227 1.00 79.88 101 GLU A C 1
ATOM 829 O O . GLU A 1 101 ? -11.695 0.008 17.528 1.00 79.88 101 GLU A O 1
ATOM 834 N N . GLY A 1 102 ? -10.692 -0.629 19.445 1.00 85.12 102 GLY A N 1
ATOM 835 C CA . GLY A 1 102 ? -11.928 -1.092 20.062 1.00 85.12 102 GLY A CA 1
ATOM 836 C C . GLY A 1 102 ? -12.974 0.025 20.126 1.00 85.12 102 GLY A C 1
ATOM 837 O O . GLY A 1 102 ? -14.126 -0.174 19.733 1.00 85.12 102 GLY A O 1
ATOM 838 N N . ALA A 1 103 ? -12.567 1.227 20.545 1.00 89.75 103 ALA A N 1
ATOM 839 C CA . ALA A 1 103 ? -13.454 2.379 20.657 1.00 89.75 103 ALA A CA 1
ATOM 840 C C . ALA A 1 103 ? -14.062 2.790 19.311 1.00 89.75 103 ALA A C 1
ATOM 842 O O . ALA A 1 103 ? -15.262 3.071 19.251 1.00 89.75 103 ALA A O 1
ATOM 843 N N . LEU A 1 104 ? -13.277 2.808 18.229 1.00 87.44 104 LEU A N 1
ATOM 844 C CA . LEU A 1 104 ? -13.784 3.149 16.902 1.00 87.44 104 LEU A CA 1
ATOM 845 C C . LEU A 1 104 ? -14.789 2.110 16.406 1.00 87.44 104 LEU A C 1
ATOM 847 O O . LEU A 1 104 ? -15.880 2.492 15.984 1.00 87.44 104 LEU A O 1
ATOM 851 N N . LYS A 1 105 ? -14.459 0.814 16.489 1.00 87.81 105 LYS A N 1
ATOM 852 C CA . LYS A 1 105 ? -15.355 -0.271 16.049 1.00 87.81 105 LYS A CA 1
ATOM 853 C C . LYS A 1 105 ? -16.695 -0.204 16.783 1.00 87.81 105 LYS A C 1
ATOM 855 O O . LYS A 1 105 ? -17.748 -0.233 16.143 1.00 87.81 105 LYS A O 1
ATOM 860 N N . ILE A 1 106 ? -16.660 -0.015 18.106 1.00 91.06 106 ILE A N 1
ATOM 861 C CA . ILE A 1 106 ? -17.863 0.184 18.928 1.00 91.06 106 ILE A CA 1
ATOM 862 C C . ILE A 1 106 ? -18.625 1.434 18.472 1.00 91.06 106 ILE A C 1
ATOM 864 O O . ILE A 1 106 ? -19.832 1.369 18.260 1.00 91.06 106 ILE A O 1
ATOM 868 N N . THR A 1 107 ? -17.938 2.563 18.281 1.00 92.25 107 THR A N 1
ATOM 869 C CA . THR A 1 107 ? -18.566 3.834 17.885 1.00 92.25 107 THR A CA 1
ATOM 870 C C . THR A 1 107 ? -19.269 3.717 16.535 1.00 92.25 107 THR A C 1
ATOM 872 O O . THR A 1 107 ? -20.433 4.093 16.419 1.00 92.25 107 THR A O 1
ATOM 875 N N . LEU A 1 108 ? -18.601 3.159 15.522 1.00 90.62 108 LEU A N 1
ATOM 876 C CA . LEU A 1 108 ? -19.175 2.956 14.190 1.00 90.62 108 LEU A CA 1
ATOM 877 C C . LEU A 1 108 ? -20.391 2.026 14.240 1.00 90.62 108 LEU A C 1
ATOM 879 O O . LEU A 1 108 ? -21.405 2.313 13.606 1.00 90.62 108 LEU A O 1
ATOM 883 N N . HIS A 1 109 ? -20.313 0.939 15.013 1.00 91.25 109 HIS A N 1
ATOM 884 C CA . HIS A 1 109 ? -21.429 0.015 15.196 1.00 91.25 109 HIS A CA 1
ATOM 885 C C . HIS A 1 109 ? -22.631 0.695 15.868 1.00 91.25 109 HIS A C 1
ATOM 887 O O . HIS A 1 109 ? -23.750 0.614 15.365 1.00 91.25 109 HIS A O 1
ATOM 893 N N . VAL A 1 110 ? -22.402 1.426 16.963 1.00 94.38 110 VAL A N 1
ATOM 894 C CA . VAL A 1 110 ? -23.456 2.152 17.686 1.00 94.38 110 VAL A CA 1
ATOM 895 C C . VAL A 1 110 ? -24.096 3.224 16.802 1.00 94.38 110 VAL A C 1
ATOM 897 O O . VAL A 1 110 ? -25.319 3.314 16.761 1.00 94.38 110 VAL A O 1
ATOM 900 N N . LEU A 1 111 ? -23.307 3.988 16.038 1.00 94.38 111 LEU A N 1
ATOM 901 C CA . LEU A 1 111 ? -23.833 4.987 15.101 1.00 94.38 111 LEU A CA 1
ATOM 902 C C . LEU A 1 111 ? -24.747 4.361 14.040 1.00 94.38 111 LEU A C 1
ATOM 904 O O . LEU A 1 111 ? -25.824 4.895 13.777 1.00 94.38 111 LEU A O 1
ATOM 908 N N . LYS A 1 112 ? -24.356 3.214 13.472 1.00 93.25 112 LYS A N 1
ATOM 909 C CA . LYS A 1 112 ? -25.191 2.466 12.518 1.00 93.25 112 LYS A CA 1
ATOM 910 C C . LYS A 1 112 ? -26.489 1.977 13.171 1.00 93.25 112 LYS A C 1
ATOM 912 O O . LYS A 1 112 ? -27.555 2.170 12.597 1.00 93.25 112 LYS A O 1
ATOM 917 N N . ASN A 1 113 ? -26.426 1.445 14.395 1.00 95.81 113 ASN A N 1
ATOM 918 C CA . ASN A 1 113 ? -27.616 1.007 15.141 1.00 95.81 113 ASN A CA 1
ATOM 919 C C . ASN A 1 113 ? -28.556 2.166 15.512 1.00 95.81 113 ASN A C 1
ATOM 921 O O . ASN A 1 113 ? -29.757 1.962 15.662 1.00 95.81 113 ASN A O 1
ATOM 925 N N . MET A 1 114 ? -28.026 3.384 15.648 1.00 96.12 114 MET A N 1
ATOM 926 C CA . MET A 1 114 ? -28.808 4.605 15.866 1.00 96.12 114 MET A CA 1
ATOM 927 C C . MET A 1 114 ? -29.384 5.206 14.568 1.00 96.12 114 MET A C 1
ATOM 929 O O . MET A 1 114 ? -29.926 6.306 14.609 1.00 96.12 114 MET A O 1
ATOM 933 N N . ASN A 1 115 ? -29.266 4.527 13.419 1.00 95.12 115 ASN A N 1
ATOM 934 C CA . ASN A 1 115 ? -29.615 5.039 12.085 1.00 95.12 115 ASN A CA 1
ATOM 935 C C . ASN A 1 115 ? -28.814 6.287 11.651 1.00 95.12 115 ASN A C 1
ATOM 937 O O . ASN A 1 115 ? -29.244 7.038 10.778 1.00 95.12 115 ASN A O 1
ATOM 941 N N . HIS A 1 116 ? -27.622 6.500 12.213 1.00 94.50 116 HIS A N 1
ATOM 942 C CA . HIS A 1 116 ? -26.689 7.565 11.829 1.00 94.50 116 HIS A CA 1
ATOM 943 C C . HIS A 1 116 ? -25.554 7.032 10.943 1.00 94.50 116 HIS A C 1
ATOM 945 O O . HIS A 1 116 ? -24.370 7.288 11.182 1.00 94.50 116 HIS A O 1
ATOM 951 N N . THR A 1 117 ? -25.911 6.283 9.899 1.00 92.06 117 THR A N 1
ATOM 952 C CA . THR A 1 117 ? -24.948 5.668 8.972 1.00 92.06 117 THR A CA 1
ATOM 953 C C . THR A 1 117 ? -24.080 6.710 8.260 1.00 92.06 117 THR A C 1
ATOM 955 O O . THR A 1 117 ? -22.875 6.507 8.131 1.00 92.06 117 THR A O 1
ATOM 958 N N . ASP A 1 118 ? -24.643 7.864 7.889 1.00 90.94 118 ASP A N 1
ATOM 959 C CA . ASP A 1 118 ? -23.890 8.957 7.253 1.00 90.94 118 ASP A CA 1
ATOM 960 C C . ASP A 1 118 ? -22.793 9.513 8.164 1.00 90.94 118 ASP A C 1
ATOM 962 O O . ASP A 1 118 ? -21.679 9.794 7.716 1.00 90.94 118 ASP A O 1
ATOM 966 N N . LEU A 1 119 ? -23.074 9.622 9.467 1.00 91.25 119 LEU A N 1
ATOM 967 C CA . LEU A 1 119 ? -22.099 10.082 10.453 1.00 91.25 119 LEU A CA 1
ATOM 968 C C . LEU A 1 119 ? -20.999 9.039 10.673 1.00 91.25 119 LEU A C 1
ATOM 970 O O . LEU A 1 119 ? -19.827 9.403 10.763 1.00 91.25 119 LEU A O 1
ATOM 974 N N . ALA A 1 120 ? -21.361 7.752 10.712 1.00 89.94 120 ALA A N 1
ATOM 975 C CA . ALA A 1 120 ? -20.394 6.658 10.782 1.00 89.94 120 ALA A CA 1
ATOM 976 C C . ALA A 1 120 ? -19.452 6.674 9.566 1.00 89.94 120 ALA A C 1
ATOM 978 O O . ALA A 1 120 ? -18.234 6.629 9.730 1.00 89.94 120 ALA A O 1
ATOM 979 N N . ASN A 1 121 ? -20.006 6.826 8.361 1.00 87.56 121 ASN A N 1
ATOM 980 C CA . ASN A 1 121 ? -19.234 6.920 7.122 1.00 87.56 121 ASN A CA 1
ATOM 981 C C . ASN A 1 121 ? -18.350 8.175 7.103 1.00 87.56 121 ASN A C 1
ATOM 983 O O . ASN A 1 121 ? -17.190 8.113 6.709 1.00 87.56 121 ASN A O 1
ATOM 987 N N . THR A 1 122 ? -18.857 9.310 7.589 1.00 89.56 122 THR A N 1
ATOM 988 C CA . THR A 1 122 ? -18.087 10.559 7.682 1.00 89.56 122 THR A CA 1
ATOM 989 C C . THR A 1 122 ? -16.898 10.421 8.634 1.00 89.56 122 THR A C 1
ATOM 991 O O . THR A 1 122 ? -15.795 10.854 8.301 1.00 89.56 122 THR A O 1
ATOM 994 N N . LEU A 1 123 ? -17.097 9.797 9.801 1.00 88.06 123 LEU A N 1
ATOM 995 C CA . LEU A 1 123 ? -16.024 9.522 10.760 1.00 88.06 123 LEU A CA 1
ATOM 996 C C . LEU A 1 123 ? -14.960 8.609 10.141 1.00 88.06 123 LEU A C 1
ATOM 998 O O . LEU A 1 123 ? -13.768 8.904 10.229 1.00 88.06 123 LEU A O 1
ATOM 1002 N N . HIS A 1 124 ? -15.404 7.540 9.479 1.00 85.00 124 HIS A N 1
ATOM 1003 C CA . HIS A 1 124 ? -14.541 6.590 8.788 1.00 85.00 124 HIS A CA 1
ATOM 1004 C C . HIS A 1 124 ? -13.692 7.270 7.702 1.00 85.00 124 HIS A C 1
ATOM 1006 O O . HIS A 1 124 ? -12.466 7.179 7.721 1.00 85.00 124 HIS A O 1
ATOM 1012 N N . ASN A 1 125 ? -14.328 8.050 6.824 1.00 83.81 125 ASN A N 1
ATOM 1013 C CA . ASN A 1 125 ? -13.663 8.756 5.728 1.00 83.81 125 ASN A CA 1
ATOM 1014 C C . ASN A 1 125 ? -12.679 9.823 6.227 1.00 83.81 125 ASN A C 1
ATOM 1016 O O . ASN A 1 125 ? -11.599 9.987 5.657 1.00 83.81 125 ASN A O 1
ATOM 1020 N N . LYS A 1 126 ? -13.016 10.545 7.304 1.00 85.44 126 LYS A N 1
ATOM 1021 C CA . LYS A 1 126 ? -12.099 11.520 7.914 1.00 85.44 126 LYS A CA 1
ATOM 1022 C C . LYS A 1 126 ? -10.853 10.843 8.484 1.00 85.44 126 LYS A C 1
ATOM 1024 O O . LYS A 1 126 ? -9.759 11.357 8.278 1.00 85.44 126 LYS A O 1
ATOM 1029 N N . LEU A 1 127 ? -10.989 9.692 9.146 1.00 83.19 127 LEU A N 1
ATOM 1030 C CA . LEU A 1 127 ? -9.837 8.922 9.632 1.00 83.19 127 LEU A CA 1
ATOM 1031 C C . LEU A 1 127 ? -8.966 8.416 8.478 1.00 83.19 127 LEU A C 1
ATOM 1033 O O . LEU A 1 127 ? -7.750 8.596 8.510 1.00 83.19 127 LEU A O 1
ATOM 1037 N N . ALA A 1 128 ? -9.582 7.869 7.429 1.00 82.06 128 ALA A N 1
ATOM 1038 C CA . ALA A 1 128 ? -8.869 7.447 6.225 1.00 82.06 128 ALA A CA 1
ATOM 1039 C C . ALA A 1 128 ? -8.077 8.594 5.585 1.00 82.06 128 ALA A C 1
ATOM 1041 O O . ALA A 1 128 ? -6.924 8.414 5.200 1.00 82.06 128 ALA A O 1
ATOM 1042 N N . SER A 1 129 ? -8.665 9.792 5.531 1.00 84.50 129 SER A N 1
ATOM 1043 C CA . SER A 1 129 ? -8.008 10.994 5.016 1.00 84.50 129 SER A CA 1
ATOM 1044 C C . SER A 1 129 ? -6.801 11.422 5.862 1.00 84.50 129 SER A C 1
ATOM 1046 O O . SER A 1 129 ? -5.779 11.821 5.298 1.00 84.50 129 SER A O 1
ATOM 1048 N N . VAL A 1 130 ? -6.872 11.289 7.193 1.00 83.56 130 VAL A N 1
ATOM 1049 C CA . VAL A 1 130 ? -5.726 11.544 8.084 1.00 83.56 130 VAL A CA 1
ATOM 1050 C C . VAL A 1 130 ? -4.582 10.582 7.766 1.00 83.56 130 VAL A C 1
ATOM 1052 O O . VAL A 1 130 ? -3.481 11.041 7.464 1.00 83.56 130 VAL A O 1
ATOM 1055 N N . TYR A 1 131 ? -4.842 9.272 7.721 1.00 83.12 131 TYR A N 1
ATOM 1056 C CA . TYR A 1 131 ? -3.797 8.283 7.417 1.00 83.12 131 TYR A CA 1
ATOM 1057 C C . TYR A 1 131 ? -3.248 8.427 6.002 1.00 83.12 131 TYR A C 1
ATOM 1059 O O . TYR A 1 131 ? -2.043 8.317 5.784 1.00 83.12 131 TYR A O 1
ATOM 1067 N N . GLN A 1 132 ? -4.105 8.747 5.031 1.00 87.19 132 GLN A N 1
ATOM 1068 C CA . GLN A 1 132 ? -3.660 9.051 3.677 1.00 87.19 132 GLN A CA 1
ATOM 1069 C C . GLN A 1 132 ? -2.698 10.244 3.673 1.00 87.19 132 GLN A C 1
ATOM 1071 O O . GLN A 1 132 ? -1.683 10.211 2.978 1.00 87.19 132 GLN A O 1
ATOM 1076 N N . THR A 1 133 ? -2.997 11.293 4.438 1.00 88.44 133 THR A N 1
ATOM 1077 C CA . THR A 1 133 ? -2.154 12.493 4.516 1.00 88.44 133 THR A CA 1
ATOM 1078 C C . THR A 1 133 ? -0.807 12.185 5.166 1.00 88.44 133 THR A C 1
ATOM 1080 O O . THR A 1 133 ? 0.229 12.620 4.657 1.00 88.44 133 THR A O 1
ATOM 1083 N N . GLU A 1 134 ? -0.799 11.392 6.239 1.00 88.62 134 GLU A N 1
ATOM 1084 C CA . GLU A 1 134 ? 0.424 10.919 6.895 1.00 88.62 134 GLU A CA 1
ATOM 1085 C C . GLU A 1 134 ? 1.286 10.080 5.939 1.00 88.62 134 GLU A C 1
ATOM 1087 O O . GLU A 1 134 ? 2.468 10.385 5.757 1.00 88.62 134 GLU A O 1
ATOM 1092 N N . LEU A 1 135 ? 0.687 9.106 5.241 1.00 90.50 135 LEU A N 1
ATOM 1093 C CA . LEU A 1 135 ? 1.379 8.276 4.252 1.00 90.50 135 LEU A CA 1
ATOM 1094 C C . LEU A 1 135 ? 1.939 9.115 3.100 1.00 90.50 135 LEU A C 1
ATOM 1096 O O . LEU A 1 135 ? 3.114 8.985 2.759 1.00 90.50 135 LEU A O 1
ATOM 1100 N N . LYS A 1 136 ? 1.132 10.014 2.520 1.00 93.56 136 LYS A N 1
ATOM 1101 C CA . LYS A 1 136 ? 1.588 10.933 1.467 1.00 93.56 136 LYS A CA 1
ATOM 1102 C C . LYS A 1 136 ? 2.746 11.792 1.957 1.00 93.56 136 LYS A C 1
ATOM 1104 O O . LYS A 1 136 ? 3.713 11.967 1.225 1.00 93.56 136 LYS A O 1
ATOM 1109 N N . SER A 1 137 ? 2.693 12.303 3.186 1.00 92.88 137 SER A N 1
ATOM 1110 C CA . SER A 1 137 ? 3.789 13.098 3.741 1.00 92.88 137 SER A CA 1
ATOM 1111 C C . SER A 1 137 ? 5.065 12.270 3.914 1.00 92.88 137 SER A C 1
ATOM 1113 O O . SER A 1 137 ? 6.126 12.723 3.488 1.00 92.88 137 SER A O 1
ATOM 1115 N N . SER A 1 138 ? 4.971 11.060 4.476 1.00 92.25 138 SER A N 1
ATOM 1116 C CA . SER A 1 138 ? 6.116 10.153 4.652 1.00 92.25 138 SER A CA 1
ATOM 1117 C C . SER A 1 138 ? 6.748 9.787 3.302 1.00 92.25 138 SER A C 1
ATOM 1119 O O . SER A 1 138 ? 7.952 9.957 3.096 1.00 92.25 138 SER A O 1
ATOM 1121 N N . LEU A 1 139 ? 5.925 9.405 2.319 1.00 94.00 139 LEU A N 1
ATOM 1122 C CA . LEU A 1 139 ? 6.386 9.055 0.975 1.00 94.00 139 LEU A CA 1
ATOM 1123 C C . LEU A 1 139 ? 6.941 10.255 0.201 1.00 94.00 139 LEU A C 1
ATOM 1125 O O . LEU A 1 139 ? 7.950 10.116 -0.493 1.00 94.00 139 LEU A O 1
ATOM 1129 N N . ARG A 1 140 ? 6.340 11.442 0.349 1.00 94.62 140 ARG A N 1
ATOM 1130 C CA . ARG A 1 140 ? 6.872 12.680 -0.230 1.00 94.62 140 ARG A CA 1
ATOM 1131 C C . ARG A 1 140 ? 8.266 12.952 0.312 1.00 94.62 140 ARG A C 1
ATOM 1133 O O . ARG A 1 140 ? 9.175 13.144 -0.481 1.00 94.62 140 ARG A O 1
ATOM 1140 N N . GLU A 1 141 ? 8.471 12.926 1.627 1.00 92.38 141 GLU A N 1
ATOM 1141 C CA . GLU A 1 141 ? 9.806 13.164 2.189 1.00 92.38 141 GLU A CA 1
ATOM 1142 C C . GLU A 1 141 ? 10.810 12.067 1.791 1.00 92.38 141 GLU A C 1
ATOM 1144 O O . GLU A 1 141 ? 11.961 12.387 1.490 1.00 92.38 141 GLU A O 1
ATOM 1149 N N . LYS A 1 142 ? 10.376 10.799 1.687 1.00 91.44 142 LYS A N 1
ATOM 1150 C CA . LYS A 1 142 ? 11.224 9.674 1.245 1.00 91.44 142 LYS A CA 1
ATOM 1151 C C . LYS A 1 142 ? 11.695 9.814 -0.208 1.00 91.44 142 LYS A C 1
ATOM 1153 O O . LYS A 1 142 ? 12.846 9.491 -0.492 1.00 91.44 142 LYS A O 1
ATOM 1158 N N . PHE A 1 143 ? 10.839 10.287 -1.121 1.00 92.75 143 PHE A N 1
ATOM 1159 C CA . PHE A 1 143 ? 11.111 10.284 -2.571 1.00 92.75 143 PHE A CA 1
ATOM 1160 C C . PHE A 1 143 ? 11.306 11.662 -3.211 1.00 92.75 143 PHE A C 1
ATOM 1162 O O . PHE A 1 143 ? 11.649 11.749 -4.389 1.00 92.75 143 PHE A O 1
ATOM 1169 N N . LYS A 1 144 ? 11.142 12.755 -2.462 1.00 92.94 144 LYS A N 1
ATOM 1170 C CA . LYS A 1 144 ? 11.376 14.126 -2.952 1.00 92.94 144 LYS A CA 1
ATOM 1171 C C . LYS A 1 144 ? 12.808 14.341 -3.437 1.00 92.94 144 LYS A C 1
ATOM 1173 O O . LYS A 1 144 ? 13.053 15.169 -4.315 1.00 92.94 144 LYS A O 1
ATOM 1178 N N . ARG A 1 145 ? 13.756 13.628 -2.836 1.00 88.81 145 ARG A N 1
ATOM 1179 C CA . ARG A 1 145 ? 15.189 13.784 -3.055 1.00 88.81 145 ARG A CA 1
ATOM 1180 C C . ARG A 1 145 ? 15.798 12.475 -3.523 1.00 88.81 145 ARG A C 1
ATOM 1182 O O . ARG A 1 145 ? 15.547 11.430 -2.934 1.00 88.81 145 ARG A O 1
ATOM 1189 N N . ILE A 1 146 ? 16.658 12.562 -4.528 1.00 85.00 146 ILE A N 1
ATOM 1190 C CA . ILE A 1 146 ? 17.468 11.440 -4.995 1.00 85.00 146 ILE A CA 1
ATOM 1191 C C . ILE A 1 146 ? 18.940 11.732 -4.697 1.00 85.00 146 ILE A C 1
ATOM 1193 O O . ILE A 1 146 ? 19.386 12.883 -4.734 1.00 85.00 146 ILE A O 1
ATOM 1197 N N . LYS A 1 147 ? 19.680 10.695 -4.301 1.00 74.94 147 LYS A N 1
ATOM 1198 C CA . LYS A 1 147 ? 21.127 10.778 -4.093 1.00 74.94 147 LYS A CA 1
ATOM 1199 C C . LYS A 1 147 ? 21.811 10.350 -5.380 1.00 74.94 147 LYS A C 1
ATOM 1201 O O . LYS A 1 147 ? 21.542 9.262 -5.883 1.00 74.94 147 LYS A O 1
ATOM 1206 N N . GLU A 1 148 ? 22.672 11.207 -5.900 1.00 60.41 148 GLU A N 1
ATOM 1207 C CA . GLU A 1 148 ? 23.486 10.897 -7.066 1.00 60.41 148 GLU A CA 1
ATOM 1208 C C . GLU A 1 148 ? 24.770 10.180 -6.611 1.00 60.41 148 GLU A C 1
ATOM 1210 O O . GLU A 1 148 ? 25.533 10.708 -5.800 1.00 60.41 148 GLU A O 1
ATOM 1215 N N . GLY A 1 149 ? 24.996 8.955 -7.095 1.00 55.66 149 GLY A N 1
ATOM 1216 C CA . GLY A 1 149 ? 26.201 8.167 -6.806 1.00 55.66 149 GLY A CA 1
ATOM 1217 C C . GLY A 1 149 ? 26.195 7.352 -5.499 1.00 55.66 149 GLY A C 1
ATOM 1218 O O . GLY A 1 149 ? 25.247 7.354 -4.718 1.00 55.66 149 GLY A O 1
ATOM 1219 N N . ILE A 1 150 ? 27.282 6.596 -5.290 1.00 49.06 150 ILE A N 1
ATOM 1220 C CA . ILE A 1 150 ? 27.485 5.651 -4.167 1.00 49.06 150 ILE A CA 1
ATOM 1221 C C . ILE A 1 150 ? 28.175 6.323 -2.962 1.00 49.06 150 ILE A C 1
ATOM 1223 O O . ILE A 1 150 ? 28.310 5.726 -1.894 1.00 49.06 150 ILE A O 1
ATOM 1227 N N . SER A 1 151 ? 28.660 7.559 -3.112 1.00 49.31 151 SER A N 1
ATOM 1228 C CA . SER A 1 151 ? 29.381 8.244 -2.042 1.00 49.31 151 SER A CA 1
ATOM 1229 C C . SER A 1 151 ? 28.394 8.860 -1.048 1.00 49.31 151 SER A C 1
ATOM 1231 O O . SER A 1 151 ? 27.426 9.525 -1.413 1.00 49.31 151 SER A O 1
ATOM 1233 N N . GLN A 1 152 ? 28.663 8.694 0.249 1.00 52.81 152 GLN A N 1
ATOM 1234 C CA . GLN A 1 152 ? 27.890 9.338 1.321 1.00 52.81 152 GLN A CA 1
ATOM 1235 C C . GLN A 1 152 ? 27.952 10.885 1.283 1.00 52.81 152 GLN A C 1
ATOM 1237 O O . GLN A 1 152 ? 27.306 11.537 2.097 1.00 52.81 152 GLN A O 1
ATOM 1242 N N . HIS A 1 153 ? 28.710 11.464 0.343 1.00 48.78 153 HIS A N 1
ATOM 1243 C CA . HIS A 1 153 ? 28.954 12.896 0.154 1.00 48.78 153 HIS A CA 1
ATOM 1244 C C . HIS A 1 153 ? 28.280 13.496 -1.099 1.00 48.78 153 HIS A C 1
ATOM 1246 O O . HIS A 1 153 ? 28.550 14.646 -1.434 1.00 48.78 153 HIS A O 1
ATOM 1252 N N . GLY A 1 154 ? 27.424 12.751 -1.811 1.00 54.53 154 GLY A N 1
ATOM 1253 C CA . GLY A 1 154 ? 26.721 13.272 -2.990 1.00 54.53 154 GLY A CA 1
ATOM 1254 C C . GLY A 1 154 ? 25.728 14.392 -2.648 1.00 54.53 154 GLY A C 1
ATOM 1255 O O . GLY A 1 154 ? 24.970 14.294 -1.678 1.00 54.53 154 GLY A O 1
ATOM 1256 N N . SER A 1 155 ? 25.702 15.454 -3.459 1.00 62.03 155 SER A N 1
ATOM 1257 C CA . SER A 1 155 ? 24.681 16.502 -3.385 1.00 62.03 155 SER A CA 1
ATOM 1258 C C . SER A 1 155 ? 23.308 15.905 -3.682 1.00 62.03 155 SER A C 1
ATOM 1260 O O . SER A 1 155 ? 23.092 15.299 -4.728 1.00 62.03 155 SER A O 1
ATOM 1262 N N . SER A 1 156 ? 22.363 16.057 -2.759 1.00 79.19 156 SER A N 1
ATOM 1263 C CA . SER A 1 156 ? 20.994 15.603 -2.980 1.00 79.19 156 SER A CA 1
ATOM 1264 C C . SER A 1 156 ? 20.247 16.564 -3.908 1.00 79.19 156 SER A C 1
ATOM 1266 O O . SER A 1 156 ? 20.010 17.716 -3.536 1.00 79.19 156 SER A O 1
ATOM 1268 N N . ALA A 1 157 ? 19.818 16.070 -5.068 1.00 84.88 157 ALA A N 1
ATOM 1269 C CA . ALA A 1 157 ? 18.985 16.809 -6.012 1.00 84.88 157 ALA A CA 1
ATOM 1270 C C . ALA A 1 157 ? 17.491 16.543 -5.765 1.00 84.88 157 ALA A C 1
ATOM 1272 O O . ALA A 1 157 ? 17.100 15.476 -5.274 1.00 84.88 157 ALA A O 1
ATOM 1273 N N . LEU A 1 158 ? 16.646 17.524 -6.092 1.00 90.19 158 LEU A N 1
ATOM 1274 C CA . LEU A 1 158 ? 15.197 17.343 -6.079 1.00 90.19 158 LEU A CA 1
ATOM 1275 C C . LEU A 1 158 ? 14.790 16.519 -7.299 1.00 90.19 158 LEU A C 1
ATOM 1277 O O . LEU A 1 158 ? 15.111 16.876 -8.430 1.00 90.19 158 LEU A O 1
ATOM 1281 N N . LEU A 1 159 ? 14.047 15.432 -7.076 1.00 91.31 159 LEU A N 1
ATOM 1282 C CA . LEU A 1 159 ? 13.661 14.520 -8.155 1.00 91.31 159 LEU A CA 1
ATOM 1283 C C . LEU A 1 159 ? 12.889 15.258 -9.257 1.00 91.31 159 LEU A C 1
ATOM 1285 O O . LEU A 1 159 ? 13.145 15.054 -10.435 1.00 91.31 159 LEU A O 1
ATOM 1289 N N . ASN A 1 160 ? 11.992 16.169 -8.876 1.00 90.94 160 ASN A N 1
ATOM 1290 C CA . ASN A 1 160 ? 11.201 16.966 -9.815 1.00 90.94 160 ASN A CA 1
ATOM 1291 C C . ASN A 1 160 ? 12.036 17.910 -10.703 1.00 90.94 160 ASN A C 1
ATOM 1293 O O . ASN A 1 160 ? 11.552 18.281 -11.765 1.00 90.94 160 ASN A O 1
ATOM 1297 N N . GLU A 1 161 ? 13.241 18.305 -10.286 1.00 90.12 161 GLU A N 1
ATOM 1298 C CA . GLU A 1 161 ? 14.102 19.218 -11.057 1.00 90.12 161 GLU A CA 1
ATOM 1299 C C . GLU A 1 161 ? 14.935 18.478 -12.104 1.00 90.12 161 GLU A C 1
ATOM 1301 O O . GLU A 1 161 ? 15.264 19.045 -13.142 1.00 90.12 161 GLU A O 1
ATOM 1306 N N . ILE A 1 162 ? 15.260 17.211 -11.842 1.00 89.38 162 ILE A N 1
ATOM 1307 C CA . ILE A 1 162 ? 16.150 16.417 -12.698 1.00 89.38 162 ILE A CA 1
ATOM 1308 C C . ILE A 1 162 ? 15.419 15.328 -13.493 1.00 89.38 162 ILE A C 1
ATOM 1310 O O . ILE A 1 162 ? 16.002 14.709 -14.383 1.00 89.38 162 ILE A O 1
ATOM 1314 N N . TYR A 1 163 ? 14.157 15.043 -13.161 1.00 90.44 163 TYR A N 1
ATOM 1315 C CA . TYR A 1 163 ? 13.407 13.968 -13.798 1.00 90.44 163 TYR A CA 1
ATOM 1316 C C . TYR A 1 163 ? 13.073 14.305 -15.251 1.00 90.44 163 TYR A C 1
ATOM 1318 O O . TYR A 1 163 ? 12.376 15.276 -15.540 1.00 90.44 163 TYR A O 1
ATOM 1326 N N . THR A 1 164 ? 13.499 13.427 -16.154 1.00 89.62 164 THR A N 1
ATOM 1327 C CA . THR A 1 164 ? 13.094 13.444 -17.560 1.00 89.62 164 THR A CA 1
ATOM 1328 C C . THR A 1 164 ? 12.034 12.369 -17.789 1.00 89.62 164 THR A C 1
ATOM 1330 O O . THR A 1 164 ? 12.193 11.236 -17.333 1.00 89.62 164 THR A O 1
ATOM 1333 N N . GLU A 1 165 ? 10.937 12.716 -18.471 1.00 86.81 165 GLU A N 1
ATOM 1334 C CA . GLU A 1 165 ? 9.854 11.767 -18.759 1.00 86.81 165 GLU A CA 1
ATOM 1335 C C . GLU A 1 165 ? 10.379 10.616 -19.629 1.00 86.81 165 GLU A C 1
ATOM 1337 O O . GLU A 1 165 ? 10.878 10.832 -20.733 1.00 86.81 165 GLU A O 1
ATOM 1342 N N . LEU A 1 166 ? 10.279 9.388 -19.113 1.00 87.38 166 LEU A N 1
ATOM 1343 C CA . LEU A 1 166 ? 10.676 8.195 -19.852 1.00 87.38 166 LEU A CA 1
ATOM 1344 C C . LEU A 1 166 ? 9.669 7.885 -20.961 1.00 87.38 166 LEU A C 1
ATOM 1346 O O . LEU A 1 166 ? 8.455 7.972 -20.759 1.00 87.38 166 LEU A O 1
ATOM 1350 N N . TYR A 1 167 ? 10.184 7.443 -22.106 1.00 86.44 167 TYR A N 1
ATOM 1351 C CA . TYR A 1 167 ? 9.371 6.862 -23.165 1.00 86.44 167 TYR A CA 1
ATOM 1352 C C . TYR A 1 167 ? 9.023 5.417 -22.790 1.00 86.44 167 TYR A C 1
ATOM 1354 O O . TYR A 1 167 ? 9.866 4.525 -22.865 1.00 86.44 167 TYR A O 1
ATOM 1362 N N . ILE A 1 168 ? 7.796 5.207 -22.313 1.00 88.44 168 ILE A N 1
ATOM 1363 C CA . ILE A 1 168 ? 7.269 3.889 -21.946 1.00 88.44 168 ILE A CA 1
ATOM 1364 C C . ILE A 1 168 ? 6.301 3.463 -23.041 1.00 88.44 168 ILE A C 1
ATOM 1366 O O . ILE A 1 168 ? 5.455 4.252 -23.462 1.00 88.44 168 ILE A O 1
ATOM 1370 N N . THR A 1 169 ? 6.402 2.219 -23.483 1.00 87.44 169 THR A N 1
ATOM 1371 C CA . THR A 1 169 ? 5.519 1.641 -24.496 1.00 87.44 169 THR A CA 1
ATOM 1372 C C . THR A 1 169 ? 4.805 0.421 -23.942 1.00 87.44 169 THR A C 1
ATOM 1374 O O . THR A 1 169 ? 5.280 -0.236 -23.011 1.00 87.44 169 THR A O 1
ATOM 1377 N N . GLU A 1 170 ? 3.620 0.140 -24.476 1.00 83.00 170 GLU A N 1
ATOM 1378 C CA . GLU A 1 170 ? 2.900 -1.084 -24.143 1.00 83.00 170 GLU A CA 1
ATOM 1379 C C . GLU A 1 170 ? 3.678 -2.310 -24.640 1.00 83.00 170 GLU A C 1
ATOM 1381 O O . GLU A 1 170 ? 3.971 -2.443 -25.830 1.00 83.00 170 GLU A O 1
ATOM 1386 N N . GLY A 1 171 ? 4.038 -3.208 -23.722 1.00 71.19 171 GLY A N 1
ATOM 1387 C CA . GLY A 1 171 ? 4.746 -4.437 -24.063 1.00 71.19 171 GLY A CA 1
ATOM 1388 C C . GLY A 1 171 ? 3.801 -5.477 -24.662 1.00 71.19 171 GLY A C 1
ATOM 1389 O O . GLY A 1 171 ? 2.848 -5.893 -24.009 1.00 71.19 171 GLY A O 1
ATOM 1390 N N . TRP A 1 172 ? 4.090 -5.943 -25.880 1.00 56.09 172 TRP A N 1
ATOM 1391 C CA . TRP A 1 172 ? 3.390 -7.077 -26.489 1.00 56.09 172 TRP A CA 1
ATOM 1392 C C . TRP A 1 172 ? 4.015 -8.423 -26.082 1.00 56.09 172 TRP A C 1
ATOM 1394 O O . TRP A 1 172 ? 5.236 -8.577 -26.070 1.00 56.09 172 TRP A O 1
ATOM 1404 N N . SER A 1 173 ? 3.133 -9.409 -25.894 1.00 51.59 173 SER A N 1
ATOM 1405 C CA . SER A 1 173 ? 3.334 -10.851 -25.680 1.00 51.59 173 SER A CA 1
ATOM 1406 C C . SER A 1 173 ? 3.417 -11.321 -24.222 1.00 51.59 173 SER A C 1
ATOM 1408 O O . SER A 1 173 ? 4.368 -11.042 -23.495 1.00 51.59 173 SER A O 1
ATOM 1410 N N . GLY A 1 174 ? 2.421 -12.131 -23.851 1.00 50.66 174 GLY A N 1
ATOM 1411 C CA . GLY A 1 174 ? 2.430 -13.012 -22.686 1.00 50.66 174 GLY A CA 1
ATOM 1412 C C . GLY A 1 174 ? 3.269 -14.281 -22.880 1.00 50.66 174 GLY A C 1
ATOM 1413 O O . GLY A 1 174 ? 3.030 -15.257 -22.175 1.00 50.66 174 GLY A O 1
ATOM 1414 N N . ASP A 1 175 ? 4.226 -14.285 -23.816 1.00 48.41 175 ASP A N 1
ATOM 1415 C CA . ASP A 1 175 ? 5.161 -15.393 -23.995 1.00 48.41 175 ASP A CA 1
ATOM 1416 C C . ASP A 1 175 ? 6.370 -15.251 -23.064 1.00 48.41 175 ASP A C 1
ATOM 1418 O O . ASP A 1 175 ? 6.951 -14.175 -22.882 1.00 48.41 175 ASP A O 1
ATOM 1422 N N . VAL A 1 176 ? 6.782 -16.381 -22.486 1.00 51.47 176 VAL A N 1
ATOM 1423 C CA . VAL A 1 176 ? 8.030 -16.506 -21.726 1.00 51.47 176 VAL A CA 1
ATOM 1424 C C . VAL A 1 176 ? 9.189 -16.427 -22.721 1.00 51.47 176 VAL A C 1
ATOM 1426 O O . VAL A 1 176 ? 9.633 -17.434 -23.263 1.00 51.47 176 VAL A O 1
ATOM 1429 N N . ASN A 1 177 ? 9.648 -15.211 -23.018 1.00 57.62 177 ASN A N 1
ATOM 1430 C CA . ASN A 1 177 ? 10.710 -15.001 -23.996 1.00 57.62 177 ASN A CA 1
ATOM 1431 C C . ASN A 1 177 ? 12.077 -15.425 -23.420 1.00 57.62 177 ASN A C 1
ATOM 1433 O O . ASN A 1 177 ? 12.574 -14.812 -22.473 1.00 57.62 177 ASN A O 1
ATOM 1437 N N . THR A 1 178 ? 12.680 -16.465 -24.000 1.00 61.59 178 THR A N 1
ATOM 1438 C CA . THR A 1 178 ? 13.977 -17.042 -23.601 1.00 61.59 178 THR A CA 1
ATOM 1439 C C . THR A 1 178 ? 15.188 -16.367 -24.259 1.00 61.59 178 THR A C 1
ATOM 1441 O O . THR A 1 178 ? 16.316 -16.821 -24.080 1.00 61.59 178 THR A O 1
ATOM 1444 N N . GLU A 1 179 ? 14.991 -15.314 -25.055 1.00 68.75 179 GLU A N 1
ATOM 1445 C CA . GLU A 1 179 ? 16.077 -14.637 -25.771 1.00 68.75 179 GLU A CA 1
ATOM 1446 C C . GLU A 1 179 ? 16.877 -13.649 -24.905 1.00 68.75 179 GLU A C 1
ATOM 1448 O O . GLU A 1 179 ? 16.356 -13.023 -23.982 1.00 68.75 179 GLU A O 1
ATOM 1453 N N . HIS A 1 180 ? 18.148 -13.435 -25.264 1.00 68.12 180 HIS A N 1
ATOM 1454 C CA . HIS A 1 180 ? 19.020 -12.443 -24.627 1.00 68.12 180 HIS A CA 1
ATOM 1455 C C . HIS A 1 180 ? 18.484 -11.006 -24.757 1.00 68.12 180 HIS A C 1
ATOM 1457 O O . HIS A 1 180 ? 17.988 -10.613 -25.814 1.00 68.12 180 HIS A O 1
ATOM 1463 N N . GLU A 1 181 ? 18.677 -10.192 -23.712 1.00 66.50 181 GLU A N 1
ATOM 1464 C CA . GLU A 1 181 ? 18.200 -8.799 -23.628 1.00 66.50 181 GLU A CA 1
ATOM 1465 C C . GLU A 1 181 ? 18.608 -7.944 -24.837 1.00 66.50 181 GLU A C 1
ATOM 1467 O O . GLU A 1 181 ? 17.795 -7.188 -25.360 1.00 66.50 181 GLU A O 1
ATOM 1472 N N . VAL A 1 182 ? 19.833 -8.122 -25.342 1.00 68.50 182 VAL A N 1
ATOM 1473 C CA . VAL A 1 182 ? 20.356 -7.383 -26.505 1.00 68.50 182 VAL A CA 1
ATOM 1474 C C . VAL A 1 182 ? 19.509 -7.623 -27.759 1.00 68.50 182 VAL A C 1
ATOM 1476 O O . VAL A 1 182 ? 19.168 -6.674 -28.461 1.00 68.50 182 VAL A O 1
ATOM 1479 N N . ARG A 1 183 ? 19.090 -8.870 -28.013 1.00 68.56 183 ARG A N 1
ATOM 1480 C CA . ARG A 1 183 ? 18.253 -9.203 -29.179 1.00 68.56 183 ARG A CA 1
ATOM 1481 C C . ARG A 1 183 ? 16.849 -8.620 -29.067 1.00 68.56 183 ARG A C 1
ATOM 1483 O O . ARG A 1 183 ? 16.263 -8.248 -30.081 1.00 68.56 183 ARG A O 1
ATOM 1490 N N . GLN A 1 184 ? 16.324 -8.485 -27.850 1.00 68.06 184 GLN A N 1
ATOM 1491 C CA . GLN A 1 184 ? 15.024 -7.855 -27.618 1.00 68.06 184 GLN A CA 1
ATOM 1492 C C . GLN A 1 184 ? 15.077 -6.355 -27.937 1.00 68.06 184 GLN A C 1
ATOM 1494 O O . GLN A 1 184 ? 14.171 -5.844 -28.590 1.00 68.06 184 GLN A O 1
ATOM 1499 N N . ILE A 1 185 ? 16.162 -5.672 -27.550 1.00 70.31 185 ILE A N 1
ATOM 1500 C CA . ILE A 1 185 ? 16.386 -4.253 -27.872 1.00 70.31 185 ILE A CA 1
ATOM 1501 C C . ILE A 1 185 ? 16.535 -4.063 -29.379 1.00 70.31 185 ILE A C 1
ATOM 1503 O O . ILE A 1 185 ? 15.904 -3.175 -29.937 1.00 70.31 185 ILE A O 1
ATOM 1507 N N . GLU A 1 186 ? 17.336 -4.896 -30.048 1.00 70.62 186 GLU A N 1
ATOM 1508 C CA . GLU A 1 186 ? 17.508 -4.828 -31.504 1.00 70.62 186 GLU A CA 1
ATOM 1509 C C . GLU A 1 186 ? 16.204 -5.104 -32.258 1.00 70.62 186 GLU A C 1
ATOM 1511 O O . GLU A 1 186 ? 15.922 -4.475 -33.276 1.00 70.62 186 GLU A O 1
ATOM 1516 N N . THR A 1 187 ? 15.393 -6.040 -31.769 1.00 69.50 187 THR A N 1
ATOM 1517 C CA . THR A 1 187 ? 14.103 -6.363 -32.385 1.00 69.50 187 THR A CA 1
ATOM 1518 C C . THR A 1 187 ? 13.101 -5.232 -32.188 1.00 69.50 187 THR A C 1
ATOM 1520 O O . THR A 1 187 ? 12.392 -4.891 -33.131 1.00 69.50 187 THR A O 1
ATOM 1523 N N . ALA A 1 188 ? 13.052 -4.632 -30.995 1.00 67.50 188 ALA A N 1
ATOM 1524 C CA . ALA A 1 188 ? 12.205 -3.476 -30.714 1.00 67.50 188 ALA A CA 1
ATOM 1525 C C . ALA A 1 188 ? 12.657 -2.235 -31.500 1.00 67.50 188 ALA A C 1
ATOM 1527 O O . ALA A 1 188 ? 11.837 -1.588 -32.139 1.00 67.50 188 ALA A O 1
ATOM 1528 N N . SER A 1 189 ? 13.963 -1.950 -31.563 1.00 66.06 189 SER A N 1
ATOM 1529 C CA . SER A 1 189 ? 14.497 -0.780 -32.277 1.00 66.06 189 SER A CA 1
ATOM 1530 C C . SER A 1 189 ? 14.308 -0.842 -33.794 1.00 66.06 189 SER A C 1
ATOM 1532 O O . SER A 1 189 ? 14.273 0.195 -34.452 1.00 66.06 189 SER A O 1
ATOM 1534 N N . ARG A 1 190 ? 14.165 -2.047 -34.362 1.00 69.50 190 ARG A N 1
ATOM 1535 C CA . ARG A 1 190 ? 13.840 -2.258 -35.782 1.00 69.50 190 ARG A CA 1
ATOM 1536 C C . ARG A 1 190 ? 12.347 -2.107 -36.094 1.00 69.50 190 ARG A C 1
ATOM 1538 O O . ARG A 1 190 ? 11.993 -2.112 -37.274 1.00 69.50 190 ARG A O 1
ATOM 1545 N N . ARG A 1 191 ? 11.464 -1.994 -35.091 1.00 67.88 191 ARG A N 1
ATOM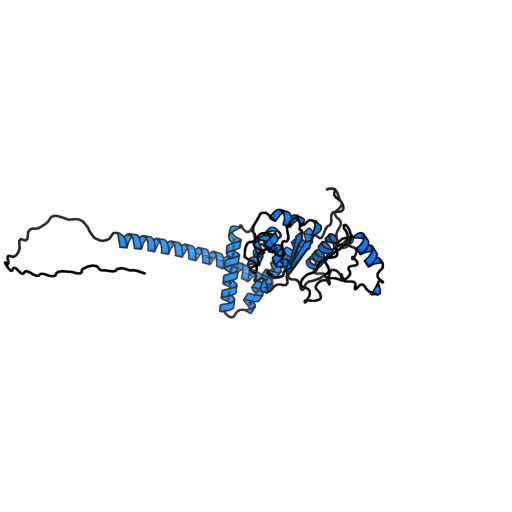 1546 C CA . ARG A 1 191 ? 10.031 -1.766 -35.326 1.00 67.88 191 ARG A CA 1
ATOM 1547 C C . ARG A 1 191 ? 9.792 -0.314 -35.756 1.00 67.88 191 ARG A C 1
ATOM 1549 O O . ARG A 1 191 ? 10.389 0.599 -35.190 1.00 67.88 191 ARG A O 1
ATOM 1556 N N . PRO A 1 192 ? 8.914 -0.065 -36.742 1.00 63.59 192 PRO A N 1
ATOM 1557 C CA . PRO A 1 192 ? 8.496 1.293 -37.069 1.00 63.59 192 PRO A CA 1
ATOM 1558 C C . PRO A 1 192 ? 7.838 1.958 -35.851 1.00 63.59 192 PRO A C 1
ATOM 1560 O O . PRO A 1 192 ? 6.985 1.343 -35.211 1.00 63.59 192 PRO A O 1
ATOM 1563 N N . ALA A 1 193 ? 8.156 3.230 -35.582 1.00 60.03 193 ALA A N 1
ATOM 1564 C CA . ALA A 1 193 ? 7.606 3.999 -34.453 1.00 60.03 193 ALA A CA 1
ATOM 1565 C C . ALA A 1 193 ? 6.061 4.062 -34.421 1.00 60.03 193 ALA A C 1
ATOM 1567 O O . ALA A 1 193 ? 5.467 4.352 -33.390 1.00 60.03 193 ALA A O 1
ATOM 1568 N N . THR A 1 194 ? 5.396 3.771 -35.541 1.00 58.47 194 THR A N 1
ATOM 1569 C CA . THR A 1 194 ? 3.936 3.696 -35.674 1.00 58.47 194 THR A CA 1
ATOM 1570 C C . THR A 1 194 ? 3.301 2.451 -35.045 1.00 58.47 194 THR A C 1
ATOM 1572 O O . THR A 1 194 ? 2.080 2.416 -34.923 1.00 58.47 194 THR A O 1
ATOM 1575 N N . GLN A 1 195 ? 4.080 1.426 -34.678 1.00 66.62 195 GLN A N 1
ATOM 1576 C CA . GLN A 1 195 ? 3.558 0.191 -34.071 1.00 66.62 195 GLN A CA 1
ATOM 1577 C C . GLN A 1 195 ? 3.549 0.208 -32.539 1.00 66.62 195 GLN A C 1
ATOM 1579 O O . GLN A 1 195 ? 2.900 -0.641 -31.933 1.00 66.62 195 GLN A O 1
ATOM 1584 N N . GLU A 1 196 ? 4.262 1.138 -31.905 1.00 72.69 196 GLU A N 1
ATOM 1585 C CA . GLU A 1 196 ? 4.351 1.199 -30.450 1.00 72.69 196 GLU A CA 1
ATOM 1586 C C . GLU A 1 196 ? 3.351 2.213 -29.898 1.00 72.69 196 GLU A C 1
ATOM 1588 O O . GLU A 1 196 ? 3.311 3.366 -30.326 1.00 72.69 196 GLU A O 1
ATOM 1593 N N . THR A 1 197 ? 2.544 1.789 -28.927 1.00 80.19 197 THR A N 1
ATOM 1594 C CA . THR A 1 197 ? 1.614 2.682 -28.232 1.00 80.19 197 THR A CA 1
ATOM 1595 C C . THR A 1 197 ? 2.341 3.306 -27.040 1.00 80.19 197 THR A C 1
ATOM 1597 O O . THR A 1 197 ? 2.623 2.591 -26.071 1.00 80.19 197 THR A O 1
ATOM 1600 N N . PRO A 1 198 ? 2.674 4.612 -27.068 1.00 84.00 198 PRO A N 1
ATOM 1601 C CA . PRO A 1 198 ? 3.319 5.263 -25.940 1.00 84.00 198 PRO A CA 1
ATOM 1602 C C . PRO A 1 198 ? 2.337 5.415 -24.778 1.00 84.00 198 PRO A C 1
ATOM 1604 O O . PRO A 1 198 ? 1.211 5.895 -24.932 1.00 84.00 198 PRO A O 1
ATOM 1607 N N . ILE A 1 199 ? 2.793 5.061 -23.583 1.00 86.06 199 ILE A N 1
ATOM 1608 C CA . ILE A 1 199 ? 2.050 5.167 -22.334 1.00 86.06 199 ILE A CA 1
ATOM 1609 C C . ILE A 1 199 ? 2.781 6.149 -21.422 1.00 86.06 199 ILE A C 1
ATOM 1611 O O . ILE A 1 199 ? 3.986 6.069 -21.214 1.00 86.06 199 ILE A O 1
ATOM 1615 N N . LYS A 1 200 ? 2.043 7.083 -20.820 1.00 87.25 200 LYS A N 1
ATOM 1616 C CA . LYS A 1 200 ? 2.591 7.908 -19.733 1.00 87.25 200 LYS A CA 1
ATOM 1617 C C . LYS A 1 200 ? 2.536 7.122 -18.424 1.00 87.25 200 LYS A C 1
ATOM 1619 O O . LYS A 1 200 ? 1.493 6.550 -18.120 1.00 87.25 200 LYS A O 1
ATOM 1624 N N . CYS A 1 201 ? 3.590 7.180 -17.607 1.00 85.25 201 CYS A N 1
ATOM 1625 C CA . CYS A 1 201 ? 3.658 6.465 -16.319 1.00 85.25 201 CYS A CA 1
ATOM 1626 C C . CYS A 1 201 ? 2.448 6.767 -15.404 1.00 85.25 201 CYS A C 1
ATOM 1628 O O . CYS A 1 201 ? 1.784 5.870 -14.897 1.00 85.25 201 CYS A O 1
ATOM 1630 N N . ASN A 1 202 ? 2.041 8.036 -15.310 1.00 87.44 202 ASN A N 1
ATOM 1631 C CA . ASN A 1 202 ? 0.863 8.453 -14.532 1.00 87.44 202 ASN A CA 1
ATOM 1632 C C . ASN A 1 202 ? -0.488 8.040 -15.152 1.00 87.44 202 ASN A C 1
ATOM 1634 O O . ASN A 1 202 ? -1.540 8.491 -14.711 1.00 87.44 202 ASN A O 1
ATOM 1638 N N . LYS A 1 203 ? -0.480 7.249 -16.228 1.00 86.56 203 LYS A N 1
ATOM 1639 C CA . LYS A 1 203 ? -1.676 6.733 -16.898 1.00 86.56 203 LYS A CA 1
ATOM 1640 C C . LYS A 1 203 ? -1.757 5.203 -16.884 1.00 86.56 203 LYS A C 1
ATOM 1642 O O . LYS A 1 203 ? -2.675 4.671 -17.501 1.00 86.56 203 LYS A O 1
ATOM 1647 N N . LEU A 1 204 ? -0.847 4.517 -16.185 1.00 85.12 204 LEU A N 1
ATOM 1648 C CA . LEU A 1 204 ? -0.763 3.050 -16.162 1.00 85.12 204 LEU A CA 1
ATOM 1649 C C . LEU A 1 204 ? -2.064 2.365 -15.714 1.00 85.12 204 LEU A C 1
ATOM 1651 O O . LEU A 1 204 ? -2.394 1.307 -16.232 1.00 85.12 204 LEU A O 1
ATOM 1655 N N . PHE A 1 205 ? -2.827 2.990 -14.814 1.00 82.62 205 PHE A N 1
ATOM 1656 C CA . PHE A 1 205 ? -4.084 2.450 -14.277 1.00 82.62 205 PHE A CA 1
ATOM 1657 C C . PHE A 1 205 ? -5.331 3.190 -14.781 1.00 82.62 205 PHE A C 1
ATOM 1659 O O . PHE A 1 205 ? -6.378 3.166 -14.140 1.00 82.62 205 PHE A O 1
ATOM 1666 N N . LYS A 1 206 ? -5.244 3.887 -15.925 1.00 78.62 206 LYS A N 1
ATOM 1667 C CA . LYS A 1 206 ? -6.416 4.582 -16.487 1.00 78.62 206 LYS A CA 1
ATOM 1668 C C . LYS A 1 206 ? -7.553 3.635 -16.843 1.00 78.62 206 LYS A C 1
ATOM 1670 O O . LYS A 1 206 ? -8.716 4.014 -16.719 1.00 78.62 206 LYS A O 1
ATOM 1675 N N . ASP A 1 207 ? -7.211 2.446 -17.320 1.00 81.81 207 ASP A N 1
ATOM 1676 C CA . ASP A 1 207 ? -8.181 1.385 -17.509 1.00 81.81 207 ASP A CA 1
ATOM 1677 C C . ASP A 1 207 ? -8.326 0.601 -16.201 1.00 81.81 207 ASP A C 1
ATOM 1679 O O . ASP A 1 207 ? -7.395 -0.064 -15.749 1.00 81.81 207 ASP A O 1
ATOM 1683 N N . LYS A 1 208 ? -9.521 0.668 -15.612 1.00 78.69 208 LYS A N 1
ATOM 1684 C CA . LYS A 1 208 ? -9.865 -0.032 -14.368 1.00 78.69 208 LYS A CA 1
ATOM 1685 C C . LYS A 1 208 ? -9.876 -1.557 -14.518 1.00 78.69 208 LYS A C 1
ATOM 1687 O O . LYS A 1 208 ? -9.934 -2.262 -13.514 1.00 78.69 208 LYS A O 1
ATOM 1692 N N . SER A 1 209 ? -9.845 -2.076 -15.747 1.00 83.31 209 SER A N 1
ATOM 1693 C CA . SER A 1 209 ? -9.689 -3.508 -16.011 1.00 83.31 209 SER A CA 1
ATOM 1694 C C . SER A 1 209 ? -8.270 -4.004 -15.688 1.00 83.31 209 SER A C 1
ATOM 1696 O O . SER A 1 209 ? -8.084 -5.167 -15.316 1.00 83.31 209 SER A O 1
ATOM 1698 N N . ILE A 1 210 ? -7.271 -3.115 -15.760 1.00 84.31 210 ILE A N 1
ATOM 1699 C CA . ILE A 1 210 ? -5.868 -3.437 -15.510 1.00 84.31 210 ILE A CA 1
ATOM 1700 C C . ILE A 1 210 ? -5.633 -3.503 -14.004 1.00 84.31 210 ILE A C 1
ATOM 1702 O O . ILE A 1 210 ? -5.537 -2.492 -13.314 1.00 84.31 210 ILE A O 1
ATOM 1706 N N . ARG A 1 211 ? -5.482 -4.726 -13.494 1.00 87.31 211 ARG A N 1
ATOM 1707 C CA . ARG A 1 211 ? -5.162 -4.970 -12.077 1.00 87.31 211 ARG A CA 1
ATOM 1708 C C . ARG A 1 211 ? -3.666 -5.088 -11.798 1.00 87.31 211 ARG A C 1
ATOM 1710 O O . ARG A 1 211 ? -3.250 -4.999 -10.649 1.00 87.31 211 ARG A O 1
ATOM 1717 N N . ARG A 1 212 ? -2.852 -5.362 -12.824 1.00 89.69 212 ARG A N 1
ATOM 1718 C CA . ARG A 1 212 ? -1.420 -5.669 -12.687 1.00 89.69 212 ARG A CA 1
ATOM 1719 C C . ARG A 1 212 ? -0.639 -5.112 -13.865 1.00 89.69 212 ARG A C 1
ATOM 1721 O O . ARG A 1 212 ? -1.060 -5.256 -15.007 1.00 89.69 212 ARG A O 1
ATOM 1728 N N . VAL A 1 213 ? 0.520 -4.540 -13.564 1.00 90.44 213 VAL A N 1
ATOM 1729 C CA . VAL A 1 213 ? 1.459 -3.983 -14.539 1.00 90.44 213 VAL A CA 1
ATOM 1730 C C . VAL A 1 213 ? 2.848 -4.510 -14.204 1.00 90.44 213 VAL A C 1
ATOM 1732 O O . VAL A 1 213 ? 3.263 -4.463 -13.048 1.00 90.44 213 VAL A O 1
ATOM 1735 N N . LEU A 1 214 ? 3.571 -4.994 -15.214 1.00 91.25 214 LEU A N 1
ATOM 1736 C CA . LEU A 1 214 ? 4.984 -5.343 -15.105 1.00 91.25 214 LEU A CA 1
ATOM 1737 C C . LEU A 1 214 ? 5.782 -4.411 -16.011 1.00 91.25 214 LEU A C 1
ATOM 1739 O O . LEU A 1 214 ? 5.615 -4.429 -17.229 1.00 91.25 214 LEU A O 1
ATOM 1743 N N . THR A 1 215 ? 6.666 -3.612 -15.423 1.00 90.38 215 THR A N 1
ATOM 1744 C CA . THR A 1 215 ? 7.602 -2.790 -16.188 1.00 90.38 215 THR A CA 1
ATOM 1745 C C . THR A 1 215 ? 8.873 -3.590 -16.457 1.00 90.38 215 THR A C 1
ATOM 1747 O O . THR A 1 215 ? 9.532 -4.094 -15.547 1.00 90.38 215 THR A O 1
ATOM 1750 N N . LYS A 1 216 ? 9.229 -3.720 -17.736 1.00 87.69 216 LYS A N 1
ATOM 1751 C CA . LYS A 1 216 ? 10.446 -4.400 -18.187 1.00 87.69 216 LYS A CA 1
ATOM 1752 C C . LYS A 1 216 ? 11.354 -3.400 -18.889 1.00 87.69 216 LYS A C 1
ATOM 1754 O O . LYS A 1 216 ? 10.891 -2.488 -19.562 1.00 87.69 216 LYS A O 1
ATOM 1759 N N . GLY A 1 217 ? 12.657 -3.581 -18.736 1.00 86.88 217 GLY A N 1
ATOM 1760 C CA . GLY A 1 217 ? 13.667 -2.784 -19.421 1.00 86.88 217 GLY A CA 1
ATOM 1761 C C . GLY A 1 217 ? 15.057 -3.132 -18.915 1.00 86.88 217 GLY A C 1
ATOM 1762 O O . GLY A 1 217 ? 15.188 -3.748 -17.854 1.00 86.88 217 GLY A O 1
ATOM 1763 N N . VAL A 1 218 ? 16.088 -2.716 -19.645 1.00 86.31 218 VAL A N 1
ATOM 1764 C CA . VAL A 1 218 ? 17.487 -2.976 -19.277 1.00 86.31 218 VAL A CA 1
ATOM 1765 C C . VAL A 1 218 ? 17.879 -2.324 -17.949 1.00 86.31 218 VAL A C 1
ATOM 1767 O O . VAL A 1 218 ? 17.207 -1.414 -17.444 1.00 86.31 218 VAL A O 1
ATOM 1770 N N . ALA A 1 219 ? 18.961 -2.807 -17.342 1.00 85.12 219 ALA A N 1
ATOM 1771 C CA . ALA A 1 219 ? 19.550 -2.166 -16.172 1.00 85.12 219 ALA A CA 1
ATOM 1772 C C . ALA A 1 219 ? 19.909 -0.698 -16.479 1.00 85.12 219 ALA A C 1
ATOM 1774 O O . ALA A 1 219 ? 20.330 -0.365 -17.583 1.00 85.12 219 ALA A O 1
ATOM 1775 N N . GLY A 1 220 ? 19.695 0.197 -15.513 1.00 86.12 220 GLY A N 1
ATOM 1776 C CA . GLY A 1 220 ? 20.022 1.620 -15.661 1.00 86.12 220 GLY A CA 1
ATOM 1777 C C . GLY A 1 220 ? 19.046 2.465 -16.494 1.00 86.12 220 GLY A C 1
ATOM 1778 O O . GLY A 1 220 ? 19.163 3.682 -16.465 1.00 86.12 220 GLY A O 1
ATOM 1779 N N . ILE A 1 221 ? 18.030 1.884 -17.149 1.00 88.06 221 ILE A N 1
ATOM 1780 C CA . ILE A 1 221 ? 17.075 2.638 -17.999 1.00 88.06 221 ILE A CA 1
ATOM 1781 C C . ILE A 1 221 ? 16.126 3.582 -17.226 1.00 88.06 221 ILE A C 1
ATOM 1783 O O . ILE A 1 221 ? 15.296 4.258 -17.822 1.00 88.06 221 ILE A O 1
ATOM 1787 N N . GLY A 1 222 ? 16.205 3.612 -15.891 1.00 90.62 222 GLY A N 1
ATOM 1788 C CA . GLY A 1 222 ? 15.394 4.505 -15.055 1.00 90.62 222 GLY A CA 1
ATOM 1789 C C . GLY A 1 222 ? 14.118 3.897 -14.461 1.00 90.62 222 GLY A C 1
ATOM 1790 O O . GLY A 1 222 ? 13.287 4.647 -13.959 1.00 90.62 222 GLY A O 1
ATOM 1791 N N . LYS A 1 223 ? 13.961 2.560 -14.443 1.00 92.38 223 LYS A N 1
ATOM 1792 C CA . LYS A 1 223 ? 12.783 1.874 -13.856 1.00 92.38 223 LYS A CA 1
ATOM 1793 C C . LYS A 1 223 ? 12.478 2.343 -12.424 1.00 92.38 223 LYS A C 1
ATOM 1795 O O . LYS A 1 223 ? 11.417 2.913 -12.185 1.00 92.38 223 LYS A O 1
ATOM 1800 N N . THR A 1 224 ? 13.435 2.215 -11.505 1.00 92.31 224 THR A N 1
ATOM 1801 C CA . THR A 1 224 ? 13.283 2.660 -10.107 1.00 92.31 224 THR A CA 1
ATOM 1802 C C . THR A 1 224 ? 13.004 4.160 -9.995 1.00 92.31 224 THR A C 1
ATOM 1804 O O . THR A 1 224 ? 12.126 4.571 -9.242 1.00 92.31 224 THR A O 1
ATOM 1807 N N . VAL A 1 225 ? 13.690 4.996 -10.782 1.00 92.38 225 VAL A N 1
ATOM 1808 C CA . VAL A 1 225 ? 13.477 6.456 -10.769 1.00 92.38 225 VAL A CA 1
ATOM 1809 C C . VAL A 1 225 ? 12.054 6.808 -11.225 1.00 92.38 225 VAL A C 1
ATOM 1811 O O . VAL A 1 225 ? 11.419 7.685 -10.642 1.00 92.38 225 VAL A O 1
ATOM 1814 N N . SER A 1 226 ? 11.508 6.088 -12.211 1.00 93.31 226 SER A N 1
ATOM 1815 C CA . SER A 1 226 ? 10.125 6.272 -12.670 1.00 93.31 226 SER A CA 1
ATOM 1816 C C . SER A 1 226 ? 9.084 5.861 -11.625 1.00 93.31 226 SER A C 1
ATOM 1818 O O . SER A 1 226 ? 8.080 6.555 -11.468 1.00 93.31 226 SER A O 1
ATOM 1820 N N . VAL A 1 227 ? 9.351 4.800 -10.854 1.00 94.25 227 VAL A N 1
ATOM 1821 C CA . VAL A 1 227 ? 8.517 4.384 -9.715 1.00 94.25 227 VAL A CA 1
ATOM 1822 C C . VAL A 1 227 ? 8.525 5.455 -8.625 1.00 94.25 227 VAL A C 1
ATOM 1824 O O . VAL A 1 227 ? 7.464 5.870 -8.160 1.00 94.25 227 VAL A O 1
ATOM 1827 N N . GLN A 1 228 ? 9.705 5.960 -8.256 1.00 94.38 228 GLN A N 1
ATOM 1828 C CA . GLN A 1 228 ? 9.831 7.039 -7.272 1.00 94.38 228 GLN A CA 1
ATOM 1829 C C . GLN A 1 228 ? 9.075 8.294 -7.721 1.00 94.38 228 GLN A C 1
ATOM 1831 O O . GLN A 1 228 ? 8.366 8.904 -6.921 1.00 94.38 228 GLN A O 1
ATOM 1836 N N . LYS A 1 229 ? 9.166 8.646 -9.010 1.00 95.06 229 LYS A N 1
ATOM 1837 C CA . LYS A 1 229 ? 8.435 9.781 -9.580 1.00 95.06 229 LYS A CA 1
ATOM 1838 C C . LYS A 1 229 ? 6.920 9.579 -9.539 1.00 95.06 229 LYS A C 1
ATOM 1840 O O . LYS A 1 229 ? 6.212 10.503 -9.151 1.00 95.06 229 LYS A O 1
ATOM 1845 N N . PHE A 1 230 ? 6.436 8.391 -9.898 1.00 95.38 230 PHE A N 1
ATOM 1846 C CA . PHE A 1 230 ? 5.015 8.036 -9.851 1.00 95.38 230 PHE A CA 1
ATOM 1847 C C . PHE A 1 230 ? 4.438 8.197 -8.436 1.00 95.38 230 PHE A C 1
ATOM 1849 O O . PHE A 1 230 ? 3.387 8.813 -8.253 1.00 95.38 230 PHE A O 1
ATOM 1856 N N . ILE A 1 231 ? 5.167 7.712 -7.426 1.00 96.25 231 ILE A N 1
ATOM 1857 C CA . ILE A 1 231 ? 4.779 7.845 -6.015 1.00 96.25 231 ILE A CA 1
ATOM 1858 C C . ILE A 1 231 ? 4.814 9.312 -5.576 1.00 96.25 231 IL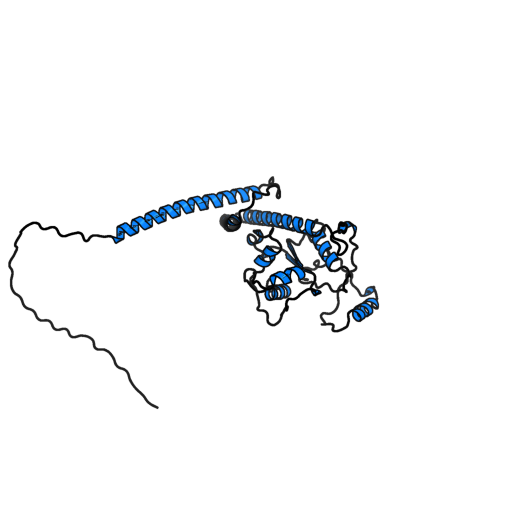E A C 1
ATOM 1860 O O . ILE A 1 231 ? 3.888 9.774 -4.908 1.00 96.25 231 ILE A O 1
ATOM 1864 N N . LEU A 1 232 ? 5.858 10.057 -5.955 1.00 96.25 232 LEU A N 1
ATOM 1865 C CA . LEU A 1 232 ? 5.994 11.470 -5.605 1.00 96.25 232 LEU A CA 1
ATOM 1866 C C . LEU A 1 232 ? 4.857 12.313 -6.201 1.00 96.25 232 LEU A C 1
ATOM 1868 O O . LEU A 1 232 ? 4.280 13.132 -5.492 1.00 96.25 232 LEU A O 1
ATOM 1872 N N . ASP A 1 233 ? 4.479 12.078 -7.460 1.00 95.81 233 ASP A N 1
ATOM 1873 C CA . ASP A 1 233 ? 3.352 12.771 -8.096 1.00 95.81 233 ASP A CA 1
ATOM 1874 C C . ASP A 1 233 ? 2.018 12.474 -7.402 1.00 95.81 233 ASP A C 1
ATOM 1876 O O . ASP A 1 233 ? 1.189 13.373 -7.249 1.00 95.81 233 ASP A O 1
ATOM 1880 N N . TRP A 1 234 ? 1.804 11.239 -6.941 1.00 96.44 234 TRP A N 1
ATOM 1881 C CA . TRP A 1 234 ? 0.631 10.901 -6.131 1.00 96.44 234 TRP A CA 1
ATOM 1882 C C . TRP A 1 234 ? 0.654 11.591 -4.760 1.00 96.44 234 TRP A C 1
ATOM 1884 O O . TRP A 1 234 ? -0.359 12.151 -4.326 1.00 96.44 234 TRP A O 1
ATOM 1894 N N . ALA A 1 235 ? 1.811 11.604 -4.099 1.00 95.94 235 ALA A N 1
ATOM 1895 C CA . ALA A 1 235 ? 1.990 12.205 -2.783 1.00 95.94 235 ALA A CA 1
ATOM 1896 C C . ALA A 1 235 ? 1.859 13.739 -2.793 1.00 95.94 235 ALA A C 1
ATOM 1898 O O . ALA A 1 235 ? 1.369 14.327 -1.830 1.00 95.94 235 ALA A O 1
ATOM 1899 N N . GLU A 1 236 ? 2.255 14.389 -3.890 1.00 95.50 236 GLU A N 1
ATOM 1900 C CA . GLU A 1 236 ? 2.120 15.835 -4.112 1.00 95.50 236 GLU A CA 1
ATOM 1901 C C . GLU A 1 236 ? 0.738 16.249 -4.647 1.00 95.50 236 GLU A C 1
ATOM 1903 O O . GLU A 1 236 ? 0.493 17.437 -4.844 1.00 95.50 236 GLU A O 1
ATOM 1908 N N . GLY A 1 237 ? -0.172 15.300 -4.890 1.00 94.31 237 GLY A N 1
ATOM 1909 C CA . GLY A 1 237 ? -1.517 15.605 -5.384 1.00 94.31 237 GLY A CA 1
ATOM 1910 C C . GLY A 1 237 ? -1.611 15.836 -6.898 1.00 94.31 237 GLY A C 1
ATOM 1911 O O . GLY A 1 237 ? -2.641 16.300 -7.378 1.00 94.31 237 GLY A O 1
ATOM 1912 N N . LYS A 1 238 ? -0.557 15.533 -7.664 1.00 94.00 238 LYS A N 1
ATOM 1913 C CA . LYS A 1 238 ? -0.455 15.836 -9.103 1.00 94.00 238 LYS A CA 1
ATOM 1914 C C . LYS A 1 238 ? -1.116 14.788 -9.999 1.00 94.00 238 LYS A C 1
ATOM 1916 O O . LYS A 1 238 ? -1.594 15.131 -11.078 1.00 94.00 238 LYS A O 1
ATOM 1921 N N . ALA A 1 239 ? -1.123 13.518 -9.591 1.00 93.44 239 ALA A N 1
ATOM 1922 C CA . ALA A 1 239 ? -1.664 12.411 -10.388 1.00 93.44 239 ALA A CA 1
ATOM 1923 C C . ALA A 1 239 ? -2.262 11.288 -9.522 1.00 93.44 239 ALA A C 1
ATOM 1925 O O . ALA A 1 239 ? -1.987 11.218 -8.328 1.00 93.44 239 ALA A O 1
ATOM 1926 N N . ASN A 1 240 ? -3.064 10.404 -10.133 1.00 92.38 240 ASN A N 1
ATOM 1927 C CA . ASN A 1 240 ? -3.618 9.181 -9.522 1.00 92.38 240 ASN A CA 1
ATOM 1928 C C . ASN A 1 240 ? -4.382 9.408 -8.197 1.00 92.38 240 ASN A C 1
ATOM 1930 O O . ASN A 1 240 ? -4.295 8.599 -7.277 1.00 92.38 240 ASN A O 1
ATOM 1934 N N . GLN A 1 241 ? -5.088 10.537 -8.051 1.00 91.88 241 GLN A N 1
ATOM 1935 C CA . GLN A 1 241 ? -5.797 10.884 -6.804 1.00 91.88 241 GLN A CA 1
ATOM 1936 C C . GLN A 1 241 ? -7.067 10.051 -6.560 1.00 91.88 241 GLN A C 1
ATOM 1938 O O . GLN A 1 241 ? -7.662 10.140 -5.492 1.00 91.88 241 GLN A O 1
ATOM 1943 N N . ASP A 1 242 ? -7.459 9.231 -7.531 1.00 90.00 242 ASP A N 1
ATOM 1944 C CA . ASP A 1 242 ? -8.446 8.162 -7.395 1.00 90.00 242 ASP A CA 1
ATOM 1945 C C . ASP A 1 242 ? -7.934 6.971 -6.559 1.00 90.00 242 ASP A C 1
ATOM 1947 O O . ASP A 1 242 ? -8.735 6.177 -6.065 1.00 90.00 242 ASP A O 1
ATOM 1951 N N . VAL A 1 243 ? -6.615 6.866 -6.355 1.00 91.06 243 VAL A N 1
ATOM 1952 C CA . VAL A 1 243 ? -5.989 5.871 -5.478 1.00 91.06 243 VAL A CA 1
ATOM 1953 C C . VAL A 1 243 ? -5.937 6.393 -4.043 1.00 91.06 243 VAL A C 1
ATOM 1955 O O . VAL A 1 243 ? -5.303 7.418 -3.758 1.00 91.06 243 VAL A O 1
ATOM 1958 N N . THR A 1 244 ? -6.554 5.655 -3.118 1.00 90.38 244 THR A N 1
ATOM 1959 C CA . THR A 1 244 ? -6.562 5.994 -1.693 1.00 90.38 244 THR A CA 1
ATOM 1960 C C . THR A 1 244 ? -5.185 5.795 -1.072 1.00 90.38 244 THR A C 1
ATOM 1962 O O . THR A 1 244 ? -4.677 6.724 -0.447 1.00 90.38 244 THR A O 1
ATOM 1965 N N . PHE A 1 245 ? -4.563 4.630 -1.270 1.00 91.38 245 PHE A N 1
ATOM 1966 C CA . PHE A 1 245 ? -3.266 4.297 -0.675 1.00 91.38 245 PHE A CA 1
ATOM 1967 C C . PHE A 1 245 ? -2.301 3.711 -1.709 1.00 91.38 245 PHE A C 1
ATOM 1969 O O . PHE A 1 245 ? -2.684 2.878 -2.528 1.00 91.38 245 PHE A O 1
ATOM 1976 N N . MET A 1 246 ? -1.035 4.127 -1.646 1.00 94.25 246 MET A N 1
ATOM 1977 C CA . MET A 1 246 ? 0.059 3.546 -2.425 1.00 94.25 246 MET A CA 1
ATOM 1978 C C . MET A 1 246 ? 1.139 3.017 -1.486 1.00 94.25 246 MET A C 1
ATOM 1980 O O . MET A 1 246 ? 1.694 3.781 -0.698 1.00 94.25 246 MET A O 1
ATOM 1984 N N . PHE A 1 247 ? 1.460 1.729 -1.592 1.00 94.19 247 PHE A N 1
ATOM 1985 C CA . PHE A 1 247 ? 2.445 1.065 -0.739 1.00 94.19 247 PHE A CA 1
ATOM 1986 C C . PHE A 1 247 ? 3.639 0.569 -1.567 1.00 94.19 247 PHE A C 1
ATOM 1988 O O . PHE A 1 247 ? 3.560 -0.486 -2.205 1.00 94.19 247 PHE A O 1
ATOM 1995 N N . PRO A 1 248 ? 4.754 1.320 -1.589 1.00 95.62 248 PRO A N 1
ATOM 1996 C CA . PRO A 1 248 ? 5.996 0.862 -2.201 1.00 95.62 248 PRO A CA 1
ATOM 1997 C C . PRO A 1 248 ? 6.705 -0.187 -1.341 1.00 95.62 248 PRO A C 1
ATOM 1999 O O . PRO A 1 248 ? 7.114 0.088 -0.218 1.00 95.62 248 PRO A O 1
ATOM 2002 N N . LEU A 1 249 ? 6.909 -1.373 -1.900 1.00 95.31 249 LEU A N 1
ATOM 2003 C CA . LEU A 1 249 ? 7.526 -2.528 -1.258 1.00 95.31 249 LEU A CA 1
ATOM 2004 C C . LEU A 1 249 ? 8.763 -2.964 -2.063 1.00 95.31 249 LEU A C 1
ATOM 2006 O O . LEU A 1 249 ? 8.659 -3.811 -2.954 1.00 95.31 249 LEU A O 1
ATOM 2010 N N . PRO A 1 250 ? 9.948 -2.386 -1.793 1.00 94.38 250 PRO A N 1
ATOM 2011 C CA . PRO A 1 250 ? 11.172 -2.772 -2.484 1.00 94.38 250 PRO A CA 1
ATOM 2012 C C . PRO A 1 250 ? 11.558 -4.214 -2.142 1.00 94.38 250 PRO A C 1
ATOM 2014 O O . PRO A 1 250 ? 11.636 -4.579 -0.966 1.00 94.38 250 PRO A O 1
ATOM 2017 N N . PHE A 1 251 ? 11.892 -5.028 -3.144 1.00 94.75 251 PHE A N 1
ATOM 2018 C CA . PHE A 1 251 ? 12.335 -6.409 -2.922 1.00 94.75 251 PHE A CA 1
ATOM 2019 C C . PHE A 1 251 ? 13.576 -6.494 -2.037 1.00 94.75 251 PHE A C 1
ATOM 2021 O O . PHE A 1 251 ? 13.697 -7.416 -1.231 1.00 94.75 251 PHE A O 1
ATOM 2028 N N . ARG A 1 252 ? 14.464 -5.497 -2.113 1.00 92.44 252 ARG A N 1
ATOM 2029 C CA . ARG A 1 252 ? 15.620 -5.379 -1.218 1.00 92.44 252 ARG A CA 1
ATOM 2030 C C . ARG A 1 252 ? 15.229 -5.431 0.257 1.00 92.44 252 ARG A C 1
ATOM 2032 O O . ARG A 1 252 ? 15.883 -6.121 1.033 1.00 92.44 252 ARG A O 1
ATOM 2039 N N . GLU A 1 253 ? 14.178 -4.707 0.622 1.00 91.94 253 GLU A N 1
ATOM 2040 C CA . GLU A 1 253 ? 13.666 -4.632 1.988 1.00 91.94 253 GLU A CA 1
ATOM 2041 C C . GLU A 1 253 ? 12.827 -5.884 2.321 1.00 91.94 253 GLU A C 1
ATOM 2043 O O . GLU A 1 253 ? 13.013 -6.478 3.381 1.00 91.94 253 GLU A O 1
ATOM 2048 N N . LEU A 1 254 ? 11.998 -6.377 1.389 1.00 93.38 254 LEU A N 1
ATOM 2049 C CA . LEU A 1 254 ? 11.230 -7.630 1.551 1.00 93.38 254 LEU A CA 1
ATOM 2050 C C . LEU A 1 254 ? 12.126 -8.856 1.796 1.00 93.38 254 LEU A C 1
ATOM 2052 O O . LEU A 1 254 ? 11.784 -9.757 2.560 1.00 93.38 254 LEU A O 1
ATOM 2056 N N . ASN A 1 255 ? 13.316 -8.889 1.201 1.00 92.00 255 ASN A N 1
ATOM 2057 C CA . ASN A 1 255 ? 14.285 -9.958 1.432 1.00 92.00 255 ASN A CA 1
ATOM 2058 C C . ASN A 1 255 ? 14.747 -10.048 2.900 1.00 92.00 255 ASN A C 1
ATOM 2060 O O . ASN A 1 255 ? 15.237 -11.104 3.314 1.00 92.00 255 ASN A O 1
ATOM 2064 N N . LEU A 1 256 ? 14.621 -8.968 3.681 1.00 89.44 256 LEU A N 1
ATOM 2065 C CA . LEU A 1 256 ? 14.996 -8.926 5.098 1.00 89.44 256 LEU A CA 1
ATOM 2066 C C . LEU A 1 256 ? 13.911 -9.523 6.006 1.00 89.44 256 LEU A C 1
ATOM 2068 O O . LEU A 1 256 ? 14.225 -9.993 7.098 1.00 89.44 256 LEU A O 1
ATOM 2072 N N . THR A 1 257 ? 12.655 -9.572 5.554 1.00 84.62 257 THR A N 1
ATOM 2073 C CA . THR A 1 257 ? 11.513 -10.088 6.331 1.00 84.62 257 THR A CA 1
ATOM 2074 C C . THR A 1 257 ? 11.201 -11.564 6.062 1.00 84.62 257 THR A C 1
ATOM 2076 O O . THR A 1 257 ? 10.313 -12.135 6.689 1.00 84.62 257 THR A O 1
ATOM 2079 N N . LYS A 1 258 ? 11.987 -12.229 5.206 1.00 75.31 258 LYS A N 1
ATOM 2080 C CA . LYS A 1 258 ? 11.774 -13.611 4.728 1.00 75.31 258 LYS A CA 1
ATOM 2081 C C . LYS A 1 258 ? 11.673 -14.717 5.794 1.00 75.31 258 LYS A C 1
ATOM 2083 O O . LYS A 1 258 ? 11.253 -15.817 5.464 1.00 75.31 258 LYS A O 1
ATOM 2088 N N . GLN A 1 259 ? 12.121 -14.478 7.030 1.00 75.44 259 GLN A N 1
ATOM 2089 C CA . GLN A 1 259 ? 12.131 -15.487 8.106 1.00 75.44 259 GLN A CA 1
ATOM 2090 C C . GLN A 1 259 ? 10.928 -15.395 9.053 1.00 75.44 259 GLN A C 1
ATOM 2092 O O . GLN A 1 259 ? 10.865 -16.138 10.030 1.00 75.44 259 GLN A O 1
ATOM 2097 N N . ARG A 1 260 ? 9.996 -14.470 8.810 1.00 83.38 260 ARG A N 1
ATOM 2098 C CA . ARG A 1 260 ? 8.815 -14.275 9.653 1.00 83.38 260 ARG A CA 1
ATOM 2099 C C . ARG A 1 260 ? 7.561 -14.655 8.880 1.00 83.38 260 ARG A C 1
ATOM 2101 O O . ARG A 1 260 ? 7.457 -14.355 7.692 1.00 83.38 260 ARG A O 1
ATOM 2108 N N . ASN A 1 261 ? 6.618 -15.271 9.583 1.00 91.19 261 ASN A N 1
ATOM 2109 C CA . ASN A 1 261 ? 5.243 -15.349 9.115 1.00 91.19 261 ASN A CA 1
ATOM 2110 C C . ASN A 1 261 ? 4.539 -14.072 9.559 1.00 91.19 261 ASN A C 1
ATOM 2112 O O . ASN A 1 261 ? 4.657 -13.681 10.720 1.00 91.19 261 ASN A O 1
ATOM 2116 N N . LEU A 1 262 ? 3.882 -13.410 8.619 1.00 91.06 262 LEU A N 1
ATOM 2117 C CA . LEU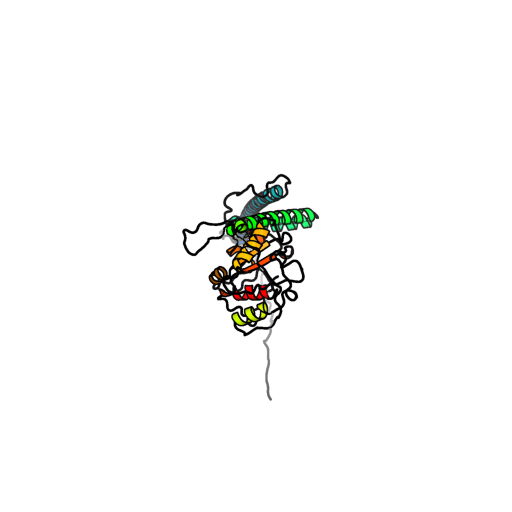 A 1 262 ? 3.195 -12.142 8.815 1.00 91.06 262 LEU A CA 1
ATOM 2118 C C . LEU A 1 262 ? 1.886 -12.193 8.033 1.00 91.06 262 LEU A C 1
ATOM 2120 O O . LEU A 1 262 ? 1.811 -12.848 6.995 1.00 91.06 262 LEU A O 1
ATOM 2124 N N . SER A 1 263 ? 0.860 -11.508 8.512 1.00 91.19 263 SER A N 1
ATOM 2125 C CA . SER A 1 263 ? -0.303 -11.184 7.690 1.00 91.19 263 SER A CA 1
ATOM 2126 C C . SER A 1 263 ? 0.020 -10.035 6.725 1.00 91.19 263 SER A C 1
ATOM 2128 O O . SER A 1 263 ? 1.060 -9.372 6.847 1.00 91.19 263 SER A O 1
ATOM 2130 N N . LEU A 1 264 ? -0.864 -9.760 5.760 1.00 89.56 264 LEU A N 1
ATOM 2131 C CA . LEU A 1 264 ? -0.688 -8.608 4.868 1.00 89.56 264 LEU A CA 1
ATOM 2132 C C . LEU A 1 264 ? -0.675 -7.296 5.665 1.00 89.56 264 LEU A C 1
ATOM 2134 O O . LEU A 1 264 ? 0.163 -6.428 5.417 1.00 89.56 264 LEU A O 1
ATOM 2138 N N . MET A 1 265 ? -1.560 -7.181 6.656 1.00 85.94 265 MET A N 1
ATOM 2139 C CA . MET A 1 265 ? -1.641 -6.004 7.524 1.00 85.94 265 MET A CA 1
ATOM 2140 C C . MET A 1 265 ? -0.369 -5.831 8.356 1.00 85.94 265 MET A C 1
ATOM 2142 O O . MET A 1 265 ? 0.181 -4.731 8.436 1.00 85.94 265 MET A O 1
ATOM 2146 N N . GLU A 1 266 ? 0.169 -6.922 8.901 1.00 87.44 266 GLU A N 1
ATOM 2147 C CA . GLU A 1 266 ? 1.428 -6.889 9.645 1.00 87.44 266 GLU A CA 1
ATOM 2148 C C . GLU A 1 266 ? 2.620 -6.514 8.759 1.00 87.44 266 GLU A C 1
ATOM 2150 O O . GLU A 1 266 ? 3.500 -5.769 9.203 1.00 87.44 266 GLU A O 1
ATOM 2155 N N . LEU A 1 267 ? 2.643 -6.989 7.507 1.00 90.44 267 LEU A N 1
ATOM 2156 C CA . LEU A 1 267 ? 3.657 -6.610 6.528 1.00 90.44 267 LEU A CA 1
ATOM 2157 C C . LEU A 1 267 ? 3.581 -5.108 6.236 1.00 90.44 267 LEU A C 1
ATOM 2159 O O . LEU A 1 267 ? 4.589 -4.417 6.357 1.00 90.44 267 LEU A O 1
ATOM 2163 N N . LEU A 1 268 ? 2.400 -4.571 5.921 1.00 89.19 268 LEU A N 1
ATOM 2164 C CA . LEU A 1 268 ? 2.236 -3.136 5.669 1.00 89.19 268 LEU A CA 1
ATOM 2165 C C . LEU A 1 268 ? 2.639 -2.302 6.890 1.00 89.19 268 LEU A C 1
ATOM 2167 O O . LEU A 1 268 ? 3.379 -1.334 6.752 1.00 89.19 268 LEU A O 1
ATOM 2171 N N . ARG A 1 269 ? 2.262 -2.725 8.099 1.00 85.06 269 ARG A N 1
ATOM 2172 C CA . ARG A 1 269 ? 2.643 -2.070 9.358 1.00 85.06 269 ARG A CA 1
ATOM 2173 C C . ARG A 1 269 ? 4.152 -2.044 9.598 1.00 85.06 269 ARG A C 1
ATOM 2175 O O . ARG A 1 269 ? 4.665 -1.108 10.209 1.00 85.06 269 ARG A O 1
ATOM 2182 N N . HIS A 1 270 ? 4.862 -3.082 9.160 1.00 86.69 270 HIS A N 1
ATOM 2183 C CA . HIS A 1 270 ? 6.314 -3.152 9.292 1.00 86.69 270 HIS A CA 1
ATOM 2184 C C . HIS A 1 270 ? 7.016 -2.102 8.422 1.00 86.69 270 HIS A C 1
ATOM 2186 O O . HIS A 1 270 ? 7.968 -1.472 8.878 1.00 86.69 270 HIS A O 1
ATOM 2192 N N . PHE A 1 271 ? 6.530 -1.901 7.196 1.00 88.38 271 PHE A N 1
ATOM 2193 C CA . PHE A 1 271 ? 7.108 -0.961 6.231 1.00 88.38 271 PHE A CA 1
ATOM 2194 C C . PHE A 1 271 ? 6.599 0.475 6.404 1.00 88.38 271 PHE A C 1
ATOM 2196 O O . PHE A 1 271 ? 7.310 1.425 6.083 1.00 88.38 271 PHE A O 1
ATOM 2203 N N . PHE A 1 272 ? 5.383 0.621 6.925 1.00 88.75 272 PHE A N 1
ATOM 2204 C CA . PHE A 1 272 ? 4.675 1.883 7.105 1.00 88.75 272 PHE A CA 1
ATOM 2205 C C . PHE A 1 272 ? 4.155 1.958 8.545 1.00 88.75 272 PHE A C 1
ATOM 2207 O O . PHE A 1 272 ? 2.963 1.756 8.792 1.00 88.75 272 PHE A O 1
ATOM 2214 N N . PRO A 1 273 ? 5.031 2.195 9.538 1.00 81.81 273 PRO A N 1
ATOM 2215 C CA . PRO A 1 273 ? 4.627 2.262 10.942 1.00 81.81 273 PRO A CA 1
ATOM 2216 C C . PRO A 1 273 ? 3.625 3.391 11.223 1.00 81.81 273 PRO A C 1
ATOM 2218 O O . PRO A 1 273 ? 2.842 3.287 12.165 1.00 81.81 273 PRO A O 1
ATOM 2221 N N . GLU A 1 274 ? 3.594 4.437 10.395 1.00 74.62 274 GLU A N 1
ATOM 2222 C CA . GLU A 1 274 ? 2.577 5.495 10.437 1.00 74.62 274 GLU A CA 1
ATOM 2223 C C . GLU A 1 274 ? 1.169 4.929 10.180 1.00 74.62 274 GLU A C 1
ATOM 2225 O O . GLU A 1 274 ? 0.178 5.411 10.720 1.00 74.62 274 GLU A O 1
ATOM 2230 N N . MET A 1 275 ? 1.090 3.821 9.441 1.00 74.25 275 MET A N 1
ATOM 2231 C CA . MET A 1 275 ? -0.142 3.127 9.071 1.00 74.25 275 MET A CA 1
ATOM 2232 C C . MET A 1 275 ? -0.539 2.028 10.062 1.00 74.25 275 MET A C 1
ATOM 2234 O O . MET A 1 275 ? -1.455 1.262 9.777 1.00 74.25 275 MET A O 1
ATOM 2238 N N . ARG A 1 276 ? 0.081 1.960 11.254 1.00 66.94 276 ARG A N 1
ATOM 2239 C CA . ARG A 1 276 ? -0.348 1.064 12.355 1.00 66.94 276 ARG A CA 1
ATOM 2240 C C . ARG A 1 276 ? -1.854 1.148 12.626 1.00 66.94 276 ARG A C 1
ATOM 2242 O O . ARG A 1 276 ? -2.475 0.147 12.952 1.00 66.94 276 ARG A O 1
ATOM 2249 N N . LYS A 1 277 ? -2.426 2.332 12.409 1.00 64.12 277 LYS A N 1
ATOM 2250 C CA . LYS A 1 277 ? -3.833 2.664 12.630 1.00 64.12 277 LYS A CA 1
ATOM 2251 C C . LYS A 1 277 ? -4.758 2.269 11.464 1.00 64.12 277 LYS A C 1
ATOM 2253 O O . LYS A 1 277 ? -5.945 2.552 11.526 1.00 64.12 277 LYS A O 1
ATOM 2258 N N . LEU A 1 278 ? -4.262 1.630 10.400 1.00 64.12 278 LEU A N 1
ATOM 2259 C CA . LEU A 1 278 ? -5.078 1.258 9.234 1.00 64.12 278 LEU A CA 1
ATOM 2260 C C . LEU A 1 278 ? -6.043 0.089 9.523 1.00 64.12 278 LEU A C 1
ATOM 2262 O O . LEU A 1 278 ? -7.098 0.029 8.906 1.00 64.12 278 LEU A O 1
ATOM 2266 N N . GLU A 1 279 ? -5.753 -0.776 10.506 1.00 59.91 279 GLU A N 1
ATOM 2267 C CA . GLU A 1 279 ? -6.640 -1.882 10.956 1.00 59.91 279 GLU A CA 1
ATOM 2268 C C . GLU A 1 279 ? -8.020 -1.397 11.460 1.00 59.91 279 GLU A C 1
ATOM 2270 O O . GLU A 1 279 ? -8.971 -2.165 11.602 1.00 59.91 279 GLU A O 1
ATOM 2275 N N . LEU A 1 280 ? -8.142 -0.087 11.688 1.00 56.09 280 LEU A N 1
ATOM 2276 C CA . LEU A 1 280 ? -9.374 0.632 12.001 1.00 56.09 280 LEU A CA 1
ATOM 2277 C C . LEU A 1 280 ? -10.363 0.718 10.838 1.00 56.09 280 LEU A C 1
ATOM 2279 O O . LEU A 1 280 ? -11.534 1.050 11.056 1.00 56.09 280 LEU A O 1
ATOM 2283 N N . LEU A 1 281 ? -9.880 0.522 9.613 1.00 60.22 281 LEU A N 1
ATOM 2284 C CA . LEU A 1 281 ? -10.607 0.832 8.400 1.00 60.22 281 LEU A CA 1
ATOM 2285 C C . LEU A 1 281 ? -10.910 -0.437 7.606 1.00 60.22 281 LEU A C 1
ATOM 2287 O O . LEU A 1 281 ? -10.082 -1.336 7.490 1.00 60.22 281 LEU A O 1
ATOM 2291 N N . ASP A 1 282 ? -12.122 -0.496 7.066 1.00 62.41 282 ASP A N 1
ATOM 2292 C CA . ASP A 1 282 ? -12.580 -1.627 6.276 1.00 62.41 282 ASP A CA 1
ATOM 2293 C C . ASP A 1 282 ? -11.910 -1.544 4.902 1.00 62.41 282 ASP A C 1
ATOM 2295 O O . ASP A 1 282 ? -12.179 -0.619 4.123 1.00 62.41 282 ASP A O 1
ATOM 2299 N N . CYS A 1 283 ? -10.961 -2.449 4.653 1.00 59.91 283 CYS A N 1
ATOM 2300 C CA . CYS A 1 283 ? -10.088 -2.409 3.479 1.00 59.91 283 CYS A CA 1
ATOM 2301 C C . CYS A 1 283 ? -10.864 -2.545 2.160 1.00 59.91 283 CYS A C 1
ATOM 2303 O O . CYS A 1 283 ? -10.404 -2.033 1.140 1.00 59.91 283 CYS A O 1
ATOM 2305 N N . ASP A 1 284 ? -12.071 -3.113 2.201 1.00 63.59 284 ASP A N 1
ATOM 2306 C CA . ASP A 1 284 ? -12.945 -3.346 1.044 1.00 63.59 284 ASP A CA 1
ATOM 2307 C C . ASP A 1 284 ? -13.428 -2.049 0.366 1.00 63.59 284 ASP A C 1
ATOM 2309 O O . ASP A 1 284 ? -13.950 -2.066 -0.750 1.00 63.59 284 ASP A O 1
ATOM 2313 N N . SER A 1 285 ? -13.259 -0.902 1.030 1.00 70.00 285 SER A N 1
ATOM 2314 C CA . SER A 1 285 ? -13.732 0.403 0.557 1.00 70.00 285 SER A CA 1
ATOM 2315 C C . SER A 1 285 ? -12.665 1.267 -0.126 1.00 70.00 285 SER A C 1
ATOM 2317 O O . SER A 1 285 ? -12.991 2.348 -0.628 1.00 70.00 285 SER A O 1
ATOM 2319 N N . TYR A 1 286 ? -11.406 0.814 -0.183 1.00 82.56 286 TYR A N 1
ATOM 2320 C CA . TYR A 1 286 ? -10.286 1.635 -0.650 1.00 82.56 286 TYR A CA 1
ATOM 2321 C C . TYR A 1 286 ? -9.630 1.116 -1.921 1.00 82.56 286 TYR A C 1
ATOM 2323 O O . TYR A 1 286 ? -9.307 -0.060 -2.060 1.00 82.56 286 TYR A O 1
ATOM 2331 N N . THR A 1 287 ? -9.312 2.044 -2.822 1.00 88.12 287 THR A N 1
ATOM 2332 C CA . THR A 1 287 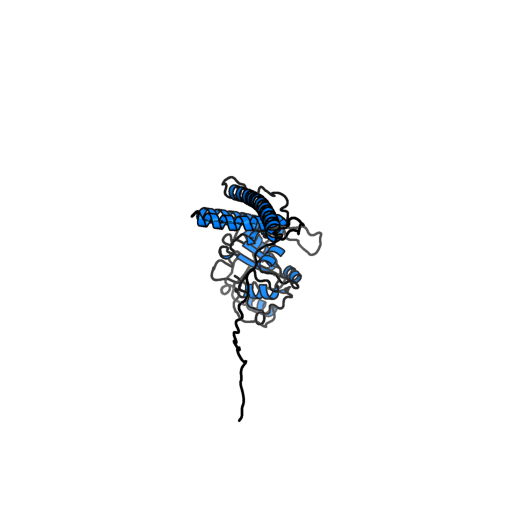? -8.446 1.752 -3.964 1.00 88.12 287 THR A CA 1
ATOM 2333 C C . THR A 1 287 ? -6.996 1.755 -3.488 1.00 88.12 287 THR A C 1
ATOM 2335 O O . THR A 1 287 ? -6.463 2.804 -3.109 1.00 88.12 287 THR A O 1
ATOM 2338 N N . VAL A 1 288 ? -6.344 0.593 -3.520 1.00 89.12 288 VAL A N 1
ATOM 2339 C CA . VAL A 1 288 ? -4.956 0.416 -3.074 1.00 89.12 288 VAL A CA 1
ATOM 2340 C C . VAL A 1 288 ? -4.065 0.015 -4.246 1.00 89.12 288 VAL A C 1
ATOM 2342 O O . VAL A 1 288 ? -4.430 -0.835 -5.053 1.00 89.12 288 VAL A O 1
ATOM 2345 N N . VAL A 1 289 ? -2.868 0.599 -4.322 1.00 93.25 289 VAL A N 1
ATOM 2346 C CA . VAL A 1 289 ? -1.813 0.176 -5.253 1.00 93.25 289 VAL A CA 1
ATOM 2347 C C . VAL A 1 289 ? -0.606 -0.308 -4.460 1.00 93.25 289 VAL A C 1
ATOM 2349 O O . VAL A 1 289 ? -0.027 0.434 -3.667 1.00 93.25 289 VAL A O 1
ATOM 2352 N N . LEU A 1 290 ? -0.198 -1.551 -4.706 1.00 94.62 290 LEU A N 1
ATOM 2353 C CA . LEU A 1 290 ? 1.051 -2.115 -4.196 1.00 94.62 290 LEU A CA 1
ATOM 2354 C C . LEU A 1 290 ? 2.114 -2.031 -5.291 1.00 94.62 290 LEU A C 1
ATOM 2356 O O . LEU A 1 290 ? 1.869 -2.454 -6.421 1.00 94.62 290 LEU A O 1
ATOM 2360 N N . ILE A 1 291 ? 3.289 -1.489 -4.968 1.00 96.06 291 ILE A N 1
ATOM 2361 C CA . ILE A 1 291 ? 4.371 -1.303 -5.941 1.00 96.06 291 ILE A CA 1
ATOM 2362 C C . ILE A 1 291 ? 5.580 -2.120 -5.510 1.00 96.06 291 ILE A C 1
ATOM 2364 O O . ILE A 1 291 ? 6.256 -1.763 -4.550 1.00 96.06 291 ILE A O 1
ATOM 2368 N N . PHE A 1 292 ? 5.876 -3.186 -6.245 1.00 95.69 292 PHE A N 1
ATOM 2369 C CA . PHE A 1 292 ? 7.054 -4.016 -6.008 1.00 95.69 292 PHE A CA 1
ATOM 2370 C C . PHE A 1 292 ? 8.206 -3.559 -6.902 1.00 95.69 292 PHE A C 1
ATOM 2372 O O . PHE A 1 292 ? 8.173 -3.780 -8.112 1.00 95.69 292 PHE A O 1
ATOM 2379 N N . ASP A 1 293 ? 9.212 -2.910 -6.315 1.00 95.12 293 ASP A N 1
ATOM 2380 C CA . ASP A 1 293 ? 10.385 -2.408 -7.046 1.00 95.12 293 ASP A CA 1
ATOM 2381 C C . ASP A 1 293 ? 11.617 -3.297 -6.829 1.00 95.12 293 ASP A C 1
ATOM 2383 O O . ASP A 1 293 ? 11.807 -3.857 -5.746 1.00 95.12 293 ASP A O 1
ATOM 2387 N N . GLY A 1 294 ? 12.460 -3.415 -7.857 1.00 94.00 294 GLY A N 1
ATOM 2388 C CA . GLY A 1 294 ? 13.694 -4.209 -7.814 1.00 94.00 294 GLY A CA 1
ATOM 2389 C C . GLY A 1 294 ? 13.476 -5.723 -7.877 1.00 94.00 294 GLY A C 1
ATOM 2390 O O . GLY A 1 294 ? 14.090 -6.461 -7.112 1.00 94.00 294 GLY A O 1
ATOM 2391 N N . LEU A 1 295 ? 12.582 -6.210 -8.749 1.00 92.81 295 LEU A N 1
ATOM 2392 C CA . LEU A 1 295 ? 12.302 -7.651 -8.907 1.00 92.81 295 LEU A CA 1
ATOM 2393 C C . LEU A 1 295 ? 13.561 -8.481 -9.216 1.00 92.81 295 LEU A C 1
ATOM 2395 O O . LEU A 1 295 ? 13.662 -9.624 -8.783 1.00 92.81 295 LEU A O 1
ATOM 2399 N N . ASP A 1 296 ? 14.533 -7.898 -9.909 1.00 90.25 296 ASP A N 1
ATOM 2400 C CA . ASP A 1 296 ? 15.857 -8.469 -10.166 1.00 90.25 296 ASP A CA 1
ATOM 2401 C C . ASP A 1 296 ? 16.683 -8.708 -8.890 1.00 90.25 296 ASP A C 1
ATOM 2403 O O . ASP A 1 296 ? 17.565 -9.564 -8.868 1.00 90.25 296 ASP A O 1
ATOM 2407 N N . GLU A 1 297 ? 16.365 -8.011 -7.799 1.00 92.12 297 GLU A N 1
ATOM 2408 C CA . GLU A 1 297 ? 16.971 -8.205 -6.481 1.00 92.12 297 GLU A CA 1
ATOM 2409 C C . GLU A 1 297 ? 16.195 -9.211 -5.610 1.00 92.12 297 GLU A C 1
ATOM 2411 O O . GLU A 1 297 ? 16.592 -9.467 -4.468 1.00 92.12 297 GLU A O 1
ATOM 2416 N N . CYS A 1 298 ? 15.087 -9.780 -6.097 1.00 93.00 298 CYS A N 1
ATOM 2417 C CA . CYS A 1 298 ? 14.260 -10.720 -5.343 1.00 93.00 298 CYS A CA 1
ATOM 2418 C C . CYS A 1 298 ? 15.026 -12.014 -5.021 1.00 93.00 298 CYS A C 1
ATOM 2420 O O . CYS A 1 298 ? 15.601 -12.659 -5.895 1.00 93.00 298 CYS A O 1
ATOM 2422 N N . ARG A 1 299 ? 15.015 -12.417 -3.745 1.00 93.06 299 ARG A N 1
ATOM 2423 C CA . ARG A 1 299 ? 15.606 -13.681 -3.263 1.00 93.06 299 ARG A CA 1
ATOM 2424 C C . ARG A 1 299 ? 14.553 -14.671 -2.770 1.00 93.06 299 ARG A C 1
ATOM 2426 O O . ARG A 1 299 ? 14.903 -15.702 -2.197 1.00 93.06 299 ARG A O 1
ATOM 2433 N N . LEU A 1 300 ? 13.280 -14.322 -2.924 1.00 91.38 300 LEU A N 1
ATOM 2434 C CA . LEU A 1 300 ? 12.154 -15.166 -2.556 1.00 91.38 300 LEU A CA 1
ATOM 2435 C C . LEU A 1 300 ? 11.889 -16.167 -3.696 1.00 91.38 300 LEU A C 1
ATOM 2437 O O . LEU A 1 300 ? 12.030 -15.792 -4.861 1.00 91.38 300 LEU A O 1
ATOM 2441 N N . PRO A 1 301 ? 11.525 -17.426 -3.398 1.00 91.31 301 PRO A N 1
ATOM 2442 C CA . PRO A 1 301 ? 11.272 -18.439 -4.428 1.00 91.31 301 PRO A CA 1
ATOM 2443 C C . PRO A 1 301 ? 10.159 -18.084 -5.427 1.00 91.31 301 PRO A C 1
ATOM 2445 O O . PRO A 1 301 ? 10.152 -18.607 -6.538 1.00 91.31 301 PRO A O 1
ATOM 2448 N N . LEU A 1 302 ? 9.207 -17.246 -5.014 1.00 91.50 302 LEU A N 1
ATOM 2449 C CA . LEU A 1 302 ? 7.962 -16.884 -5.687 1.00 91.50 302 LEU A CA 1
ATOM 2450 C C . LEU A 1 302 ? 7.252 -18.105 -6.272 1.00 91.50 302 LEU A C 1
ATOM 2452 O O . LEU A 1 302 ? 6.920 -18.154 -7.458 1.00 91.50 302 LEU A O 1
ATOM 2456 N N . ASN A 1 303 ? 7.028 -19.130 -5.443 1.00 91.56 303 ASN A N 1
ATOM 2457 C CA . ASN A 1 303 ? 6.503 -20.399 -5.934 1.00 91.56 303 ASN A CA 1
ATOM 2458 C C . ASN A 1 303 ? 4.986 -20.358 -6.172 1.00 91.56 303 ASN A C 1
ATOM 2460 O O . ASN A 1 303 ? 4.184 -20.852 -5.381 1.00 91.56 303 ASN A O 1
ATOM 2464 N N . PHE A 1 304 ? 4.584 -19.832 -7.329 1.00 91.44 304 PHE A N 1
ATOM 2465 C CA . PHE A 1 304 ? 3.180 -19.728 -7.726 1.00 91.44 304 PHE A CA 1
ATOM 2466 C C . PHE A 1 304 ? 2.438 -21.071 -7.817 1.00 91.44 304 PHE A C 1
ATOM 2468 O O . PHE A 1 304 ? 1.212 -21.058 -7.846 1.00 91.44 304 PHE A O 1
ATOM 2475 N N . GLN A 1 305 ? 3.115 -22.218 -7.883 1.00 90.06 305 GLN A N 1
ATOM 2476 C CA . GLN A 1 305 ? 2.441 -23.519 -7.980 1.00 90.06 305 GLN A CA 1
ATOM 2477 C C . GLN A 1 305 ? 2.245 -24.187 -6.620 1.00 90.06 305 GLN A C 1
ATOM 2479 O O . GLN A 1 305 ? 1.190 -24.764 -6.380 1.00 90.06 305 GLN A O 1
ATOM 2484 N N . LYS A 1 306 ? 3.257 -24.127 -5.747 1.00 91.31 306 LYS A N 1
ATOM 2485 C CA . LYS A 1 306 ? 3.250 -24.840 -4.461 1.00 91.31 306 LYS A CA 1
ATOM 2486 C C . LYS A 1 306 ? 2.748 -24.002 -3.295 1.00 91.31 306 LYS A C 1
ATOM 2488 O O . LYS A 1 306 ? 2.339 -24.585 -2.297 1.00 91.31 306 LYS A O 1
ATOM 2493 N N . ASN A 1 307 ? 2.801 -22.675 -3.397 1.00 93.50 307 ASN A N 1
ATOM 2494 C CA . ASN A 1 307 ? 2.332 -21.820 -2.317 1.00 93.50 307 ASN A CA 1
ATOM 2495 C C . ASN A 1 307 ? 0.827 -21.983 -2.124 1.00 93.50 307 ASN A C 1
ATOM 2497 O O . ASN A 1 307 ? 0.056 -21.987 -3.091 1.00 93.50 307 ASN A O 1
ATOM 2501 N N . GLU A 1 308 ? 0.437 -22.109 -0.860 1.00 92.50 308 GLU A N 1
ATOM 2502 C CA . GLU A 1 308 ? -0.954 -22.207 -0.442 1.00 92.50 308 GLU A CA 1
ATOM 2503 C C . GLU A 1 308 ? -1.756 -20.973 -0.863 1.00 92.50 308 GLU A C 1
ATOM 2505 O O . GLU A 1 308 ? -1.220 -19.880 -1.080 1.00 92.50 308 GLU A O 1
ATOM 2510 N N . ARG A 1 309 ? -3.062 -21.170 -1.039 1.00 92.38 309 ARG A N 1
ATOM 2511 C CA . ARG A 1 309 ? -3.972 -20.094 -1.414 1.00 92.38 309 ARG A CA 1
ATOM 2512 C C . ARG A 1 309 ? -4.400 -19.350 -0.155 1.00 92.38 309 ARG A C 1
ATOM 2514 O O . ARG A 1 309 ? -5.031 -19.952 0.703 1.00 92.38 309 ARG A O 1
ATOM 2521 N N . LEU A 1 310 ? -4.120 -18.053 -0.119 1.00 91.81 310 LEU A N 1
ATOM 2522 C CA . LEU A 1 310 ? -4.507 -17.152 0.961 1.00 91.81 310 LEU A CA 1
ATOM 2523 C C . LEU A 1 310 ? -5.604 -16.208 0.475 1.00 91.81 310 LEU A C 1
ATOM 2525 O O . LEU A 1 310 ? -5.421 -15.569 -0.562 1.00 91.81 310 LEU A O 1
ATOM 2529 N N . CYS A 1 311 ? -6.715 -16.130 1.206 1.00 88.19 311 CYS A N 1
ATOM 2530 C CA . CYS A 1 311 ? -7.847 -15.252 0.876 1.00 88.19 311 CYS A CA 1
ATOM 2531 C C . CYS A 1 311 ? -8.148 -14.217 1.970 1.00 88.19 311 CYS A C 1
ATOM 2533 O O . CYS A 1 311 ? -8.904 -13.286 1.719 1.00 88.19 311 CYS A O 1
ATOM 2535 N N . ASP A 1 312 ? -7.585 -14.382 3.169 1.00 85.75 312 ASP A N 1
ATOM 2536 C CA . ASP A 1 312 ? -7.783 -13.476 4.297 1.00 85.75 312 ASP A CA 1
ATOM 2537 C C . ASP A 1 312 ? -6.513 -12.647 4.525 1.00 85.75 312 ASP A C 1
ATOM 2539 O O . ASP A 1 312 ? -5.411 -13.181 4.655 1.00 85.75 312 ASP A O 1
ATOM 2543 N N . VAL A 1 313 ? -6.669 -11.324 4.577 1.00 83.69 313 VAL A N 1
ATOM 2544 C CA . VAL A 1 313 ? -5.572 -10.373 4.811 1.00 83.69 313 VAL A CA 1
ATOM 2545 C C . VAL A 1 313 ? -5.004 -10.446 6.231 1.00 83.69 313 VAL A C 1
ATOM 2547 O O . VAL A 1 313 ? -3.907 -9.933 6.468 1.00 83.69 313 VAL A O 1
ATOM 2550 N N . THR A 1 314 ? -5.733 -11.066 7.163 1.00 85.00 314 THR A N 1
ATOM 2551 C CA . THR A 1 314 ? -5.345 -11.256 8.567 1.00 85.00 314 THR A CA 1
ATOM 2552 C C . THR A 1 314 ? -4.597 -12.565 8.813 1.00 85.00 314 THR A C 1
ATOM 2554 O O . THR A 1 314 ? -3.919 -12.692 9.832 1.00 85.00 314 THR A O 1
ATOM 2557 N N . GLU A 1 315 ? -4.655 -13.516 7.877 1.00 89.06 315 GLU A N 1
ATOM 2558 C CA . GLU A 1 315 ? -3.981 -14.805 8.007 1.00 89.06 315 GLU A CA 1
ATOM 2559 C C . GLU A 1 315 ? -2.463 -14.649 7.823 1.00 89.06 315 GLU A C 1
ATOM 2561 O O . GLU A 1 315 ? -1.981 -14.047 6.858 1.00 89.06 315 GLU A O 1
ATOM 2566 N N . SER A 1 316 ? -1.689 -15.168 8.780 1.00 93.00 316 SER A N 1
ATOM 2567 C CA . SER A 1 316 ? -0.230 -15.055 8.772 1.00 93.00 316 SER A CA 1
ATOM 2568 C C . SER A 1 316 ? 0.408 -16.129 7.896 1.00 93.00 316 SER A C 1
ATOM 2570 O O . SER A 1 316 ? 0.269 -17.321 8.162 1.00 93.00 316 SER A O 1
ATOM 2572 N N . ALA A 1 317 ? 1.213 -15.712 6.923 1.00 94.06 317 ALA A N 1
ATOM 2573 C CA . ALA A 1 317 ? 1.950 -16.605 6.036 1.00 94.06 317 ALA A CA 1
ATOM 2574 C C . ALA A 1 317 ? 3.374 -16.091 5.789 1.00 94.06 317 ALA A C 1
ATOM 2576 O O . ALA A 1 317 ? 3.747 -14.987 6.191 1.00 94.06 317 ALA A O 1
ATOM 2577 N N . SER A 1 318 ? 4.209 -16.892 5.127 1.00 94.12 318 SER A N 1
ATOM 2578 C CA . SER A 1 318 ? 5.531 -16.414 4.709 1.00 94.12 318 SER A CA 1
ATOM 2579 C C . SER A 1 318 ? 5.409 -15.288 3.674 1.00 94.12 318 SER A C 1
ATOM 2581 O O . SER A 1 318 ? 4.458 -15.251 2.890 1.00 94.12 318 SER A O 1
ATOM 2583 N N . VAL A 1 319 ? 6.408 -14.402 3.602 1.00 93.50 319 VAL A N 1
ATOM 2584 C CA . VAL A 1 319 ? 6.440 -13.311 2.603 1.00 93.50 319 VAL A CA 1
ATOM 2585 C C . VAL A 1 319 ? 6.304 -13.851 1.174 1.00 93.50 319 VAL A C 1
ATOM 2587 O O . VAL A 1 319 ? 5.634 -13.244 0.346 1.00 93.50 319 VAL A O 1
ATOM 2590 N N . ASP A 1 320 ? 6.870 -15.025 0.889 1.00 93.69 320 ASP A N 1
ATOM 2591 C CA . ASP A 1 320 ? 6.741 -15.678 -0.416 1.00 93.69 320 ASP A CA 1
ATOM 2592 C C . ASP A 1 320 ? 5.281 -16.025 -0.769 1.00 93.69 320 ASP A C 1
ATOM 2594 O O . ASP A 1 320 ? 4.786 -15.731 -1.863 1.00 93.69 320 ASP A O 1
ATOM 2598 N N . VAL A 1 321 ? 4.563 -16.608 0.195 1.00 94.69 321 VAL A N 1
ATOM 2599 C CA . VAL A 1 321 ? 3.140 -16.945 0.066 1.00 94.69 321 VAL A CA 1
ATOM 2600 C C . VAL A 1 321 ? 2.305 -15.672 -0.080 1.00 94.69 321 VAL A C 1
ATOM 2602 O O . VAL A 1 321 ? 1.472 -15.606 -0.984 1.00 94.69 321 VAL A O 1
ATOM 2605 N N . LEU A 1 322 ? 2.565 -14.633 0.722 1.00 94.44 322 LEU A N 1
ATOM 2606 C CA . LEU A 1 322 ? 1.863 -13.348 0.614 1.00 94.44 322 LEU A CA 1
ATOM 2607 C C . LEU A 1 322 ? 2.014 -12.741 -0.786 1.00 94.44 322 LEU A C 1
ATOM 2609 O O . LEU A 1 322 ? 1.018 -12.449 -1.446 1.00 94.44 322 LEU A O 1
ATOM 2613 N N . LEU A 1 323 ? 3.249 -12.594 -1.277 1.00 93.94 323 LEU A N 1
ATOM 2614 C CA . LEU A 1 323 ? 3.516 -11.963 -2.572 1.00 93.94 323 LEU A CA 1
ATOM 2615 C C . LEU A 1 323 ? 2.886 -12.733 -3.731 1.00 93.94 323 LEU A C 1
ATOM 2617 O O . LEU A 1 323 ? 2.271 -12.135 -4.612 1.00 93.94 323 LEU A O 1
ATOM 2621 N N . THR A 1 324 ? 2.994 -14.062 -3.729 1.00 94.75 324 THR A N 1
ATOM 2622 C CA . THR A 1 324 ? 2.378 -14.880 -4.782 1.00 94.75 324 THR A CA 1
ATOM 2623 C C . THR A 1 324 ? 0.851 -14.780 -4.774 1.00 94.75 324 THR A C 1
ATOM 2625 O O . THR A 1 324 ? 0.251 -14.723 -5.848 1.00 94.75 324 THR A O 1
ATOM 2628 N N . ASN A 1 325 ? 0.211 -14.688 -3.603 1.00 94.62 325 ASN A N 1
ATOM 2629 C CA . ASN A 1 325 ? -1.238 -14.494 -3.496 1.00 94.62 325 ASN A CA 1
ATOM 2630 C C . ASN A 1 325 ? -1.688 -13.075 -3.879 1.00 94.62 325 ASN A C 1
ATOM 2632 O O . ASN A 1 325 ? -2.705 -12.941 -4.560 1.00 94.62 325 ASN A O 1
ATOM 2636 N N . LEU A 1 326 ? -0.912 -12.037 -3.550 1.00 92.81 326 LEU A N 1
ATOM 2637 C CA . LEU A 1 326 ? -1.146 -10.664 -4.019 1.00 92.81 326 LEU A CA 1
ATOM 2638 C C . LEU A 1 326 ? -1.057 -10.575 -5.545 1.00 92.81 326 LEU A C 1
ATOM 2640 O O . LEU A 1 326 ? -1.961 -10.063 -6.200 1.00 92.81 326 LEU A O 1
ATOM 2644 N N . ILE A 1 327 ? -0.001 -11.141 -6.135 1.00 91.50 327 ILE A N 1
ATOM 2645 C CA . ILE A 1 327 ? 0.202 -11.142 -7.590 1.00 91.50 327 ILE A CA 1
ATOM 2646 C C . ILE A 1 327 ? -0.872 -11.977 -8.298 1.00 91.50 327 ILE A C 1
ATOM 2648 O O . ILE A 1 327 ? -1.245 -11.654 -9.424 1.00 91.50 327 ILE A O 1
ATOM 2652 N N . LYS A 1 328 ? -1.392 -13.043 -7.680 1.00 91.44 328 LYS A N 1
ATOM 2653 C CA . LYS A 1 328 ? -2.531 -13.806 -8.216 1.00 91.44 328 LYS A CA 1
ATOM 2654 C C . LYS A 1 328 ? -3.875 -13.086 -8.058 1.00 91.44 328 LYS A C 1
ATOM 2656 O O . LYS A 1 328 ? -4.801 -13.431 -8.785 1.00 91.44 328 LYS A O 1
ATOM 2661 N N . GLY A 1 329 ? -3.974 -12.111 -7.154 1.00 88.56 329 GLY A N 1
ATOM 2662 C CA . GLY A 1 329 ? -5.229 -11.440 -6.807 1.00 88.56 329 GLY A CA 1
ATOM 2663 C C . GLY A 1 329 ? -6.136 -12.279 -5.905 1.00 88.56 329 GLY A C 1
ATOM 2664 O O . GLY A 1 329 ? -7.348 -12.219 -6.042 1.00 88.56 329 GLY A O 1
ATOM 2665 N N . ASN A 1 330 ? -5.567 -13.119 -5.033 1.00 89.06 330 ASN A N 1
ATOM 2666 C CA . ASN A 1 330 ? -6.358 -13.860 -4.041 1.00 89.06 330 ASN A CA 1
ATOM 2667 C C . ASN A 1 330 ? -6.647 -13.030 -2.777 1.00 89.06 330 ASN A C 1
ATOM 2669 O O . ASN A 1 330 ? -7.611 -13.322 -2.082 1.00 89.06 330 ASN A O 1
ATOM 2673 N N . LEU A 1 331 ? -5.810 -12.025 -2.495 1.00 84.94 331 LEU A N 1
ATOM 2674 C CA . LEU A 1 331 ? -5.866 -11.163 -1.305 1.00 84.94 331 LEU A CA 1
ATOM 2675 C C . LEU A 1 331 ? -6.408 -9.748 -1.585 1.00 84.94 331 LEU A C 1
ATOM 2677 O O . LEU A 1 331 ? -6.432 -8.935 -0.666 1.00 84.94 331 LEU A O 1
ATOM 2681 N N . LEU A 1 332 ? -6.749 -9.432 -2.843 1.00 74.00 332 LEU A N 1
ATOM 2682 C CA . LEU A 1 332 ? -7.128 -8.094 -3.322 1.00 74.00 332 LEU A CA 1
ATOM 2683 C C . LEU A 1 332 ? -8.329 -8.141 -4.267 1.00 74.00 332 LEU A C 1
ATOM 2685 O O . LEU A 1 332 ? -8.361 -9.060 -5.123 1.00 74.00 332 LEU A O 1
#

InterPro domains:
  IPR007111 NACHT nucleoside triphosphatase [PF05729] (211-332)
  IPR007111 NACHT nucleoside triphosphatase [PS50837] (211-332)
  IPR027417 P-loop containing nucleoside triphosphate hydrolase [G3DSA:3.40.50.300] (121-332)
  IPR029495 NACHT-associated domain [PF14484] (135-206)
  IPR029495 NACHT-associated domain [SM01288] (134-206)
  IPR051261 NOD-like receptor [PTHR24106] (107-332)